Protein AF-A0A3S1D0L7-F1 (afdb_monomer_lite)

Foldseek 3Di:
DDDDDDDPDDPPPDPPPPVPPPPDDDPVVVVVVVCVVVVVVVVVVVVVVVVVVVLQVVQADDDDDDDDDDDDDPPPPPDPDDDDPVVVVVVVVVVVVVVQVVVLDLVVLLVVCVVVVLLPVCCNLPPDDGVVVVVVVVVVVVVVVVPDDDDDPDDDCPVPDDPVVSVVVSSVVSSVSSSVSVSVPDDDDDDDDPPD

Structure (mmCIF, N/CA/C/O backbone):
data_AF-A0A3S1D0L7-F1
#
_entry.id   AF-A0A3S1D0L7-F1
#
loop_
_atom_site.group_PDB
_atom_site.id
_atom_site.type_symbol
_atom_site.label_atom_id
_atom_site.label_alt_id
_atom_site.label_comp_id
_atom_site.label_asym_id
_atom_site.label_entity_id
_atom_site.label_seq_id
_atom_site.pdbx_PDB_ins_code
_atom_site.Cartn_x
_atom_site.Cartn_y
_atom_site.Cartn_z
_atom_site.occupancy
_atom_site.B_iso_or_equiv
_atom_site.auth_seq_id
_atom_site.auth_comp_id
_atom_site.auth_asym_id
_atom_site.auth_atom_id
_atom_site.pdbx_PDB_model_num
ATOM 1 N N . MET A 1 1 ? 80.380 34.468 -45.059 1.00 46.84 1 MET A N 1
ATOM 2 C CA . MET A 1 1 ? 79.811 35.584 -44.272 1.00 46.84 1 MET A CA 1
ATOM 3 C C . MET A 1 1 ? 78.315 35.370 -44.111 1.00 46.8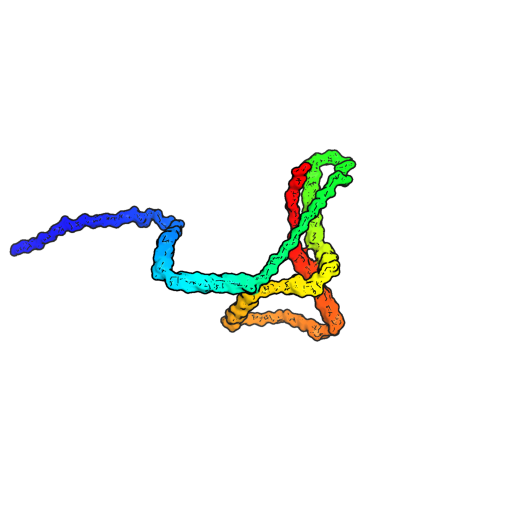4 1 MET A C 1
ATOM 5 O O . MET A 1 1 ? 77.713 34.775 -44.992 1.00 46.84 1 MET A O 1
ATOM 9 N N . ASN A 1 2 ? 77.778 35.925 -43.025 1.00 53.06 2 ASN A N 1
ATOM 10 C CA . ASN A 1 2 ? 76.370 36.131 -42.677 1.00 53.06 2 ASN A CA 1
ATOM 11 C C . ASN A 1 2 ? 75.583 34.976 -42.046 1.00 53.06 2 ASN A C 1
ATOM 13 O O . ASN A 1 2 ? 75.082 34.065 -42.694 1.00 53.06 2 ASN A O 1
ATOM 17 N N . TYR A 1 3 ? 75.456 35.123 -40.728 1.00 55.66 3 TYR A N 1
ATOM 18 C CA . TYR A 1 3 ? 74.493 34.486 -39.849 1.00 55.66 3 TYR A CA 1
ATOM 19 C C . TYR A 1 3 ? 73.054 34.871 -4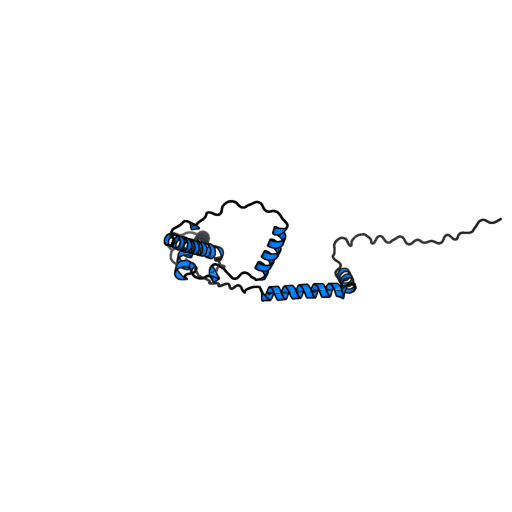0.229 1.00 55.66 3 TYR A C 1
ATOM 21 O O . TYR A 1 3 ? 72.797 35.963 -40.736 1.00 55.66 3 TYR A O 1
ATOM 29 N N . ALA A 1 4 ? 72.129 33.947 -39.978 1.00 61.12 4 ALA A N 1
ATOM 30 C CA . ALA A 1 4 ? 70.709 34.069 -40.277 1.00 61.12 4 ALA A CA 1
ATOM 31 C C . ALA A 1 4 ? 70.022 35.148 -39.418 1.00 61.12 4 ALA A C 1
ATOM 33 O O . ALA A 1 4 ? 70.113 35.125 -38.191 1.00 61.12 4 ALA A O 1
ATOM 34 N N . ASN A 1 5 ? 69.278 36.047 -40.066 1.00 61.66 5 ASN A N 1
ATOM 35 C CA . ASN A 1 5 ? 68.336 36.947 -39.403 1.00 61.66 5 ASN A CA 1
ATOM 36 C C . ASN A 1 5 ? 67.035 36.194 -39.101 1.00 61.66 5 ASN A C 1
ATOM 38 O O . ASN A 1 5 ? 66.309 35.821 -40.022 1.00 61.66 5 ASN A O 1
ATOM 42 N N . PHE A 1 6 ? 66.713 36.027 -37.820 1.00 65.50 6 PHE A N 1
ATOM 43 C CA . PHE A 1 6 ? 65.390 35.594 -37.378 1.00 65.50 6 PHE A CA 1
ATOM 44 C C . PHE A 1 6 ? 64.602 36.806 -36.862 1.00 65.50 6 PHE A C 1
ATOM 46 O O . PHE A 1 6 ? 65.041 37.437 -35.899 1.00 65.50 6 PHE A O 1
ATOM 53 N N . PRO A 1 7 ? 63.445 37.149 -37.453 1.00 63.81 7 PRO A N 1
ATOM 54 C CA . PRO A 1 7 ? 62.576 38.170 -36.890 1.00 63.81 7 PRO A CA 1
ATOM 55 C C . PRO A 1 7 ? 61.890 37.620 -35.631 1.00 63.81 7 PRO A C 1
ATOM 57 O O . PRO A 1 7 ? 61.123 36.657 -35.685 1.00 63.81 7 PRO A O 1
ATOM 60 N N . LEU A 1 8 ? 62.175 38.234 -34.482 1.00 62.41 8 LEU A N 1
ATOM 61 C CA . LEU A 1 8 ? 61.428 38.021 -33.246 1.00 62.41 8 LEU A CA 1
ATOM 62 C C . LEU A 1 8 ? 60.127 38.822 -33.311 1.00 62.41 8 LEU A C 1
ATOM 64 O O . LEU A 1 8 ? 60.049 39.926 -32.783 1.00 62.41 8 LEU A O 1
ATOM 68 N N . ASP A 1 9 ? 59.097 38.253 -33.932 1.00 64.12 9 ASP A N 1
ATOM 69 C CA . ASP A 1 9 ? 57.727 38.665 -33.639 1.00 64.12 9 ASP A CA 1
ATOM 70 C C . ASP A 1 9 ? 56.885 37.447 -33.268 1.00 64.12 9 ASP A C 1
ATOM 72 O O . ASP A 1 9 ? 56.432 36.670 -34.108 1.00 64.12 9 ASP A O 1
ATOM 76 N N . LYS A 1 10 ? 56.735 37.248 -31.958 1.00 56.06 10 LYS A N 1
ATOM 77 C CA . LYS A 1 10 ? 55.726 36.372 -31.367 1.00 56.06 10 LYS A CA 1
ATOM 78 C C . LYS A 1 10 ? 55.230 37.027 -30.088 1.00 56.06 10 LYS A C 1
ATOM 80 O O . LYS A 1 10 ? 55.613 36.639 -28.986 1.00 56.06 10 LYS A O 1
ATOM 85 N N . ARG A 1 11 ? 54.324 37.995 -30.228 1.00 60.88 11 ARG A N 1
ATOM 86 C CA . ARG A 1 11 ? 53.327 38.248 -29.183 1.00 60.88 11 ARG A CA 1
ATOM 87 C C . ARG A 1 11 ? 52.515 36.967 -29.025 1.00 60.88 11 ARG A C 1
ATOM 89 O O . ARG A 1 11 ? 51.595 36.701 -29.789 1.00 60.88 11 ARG A O 1
ATOM 96 N N . LYS A 1 12 ? 52.912 36.127 -28.077 1.00 63.16 12 LYS A N 1
ATOM 97 C CA . LYS A 1 12 ? 52.095 35.008 -27.626 1.00 63.16 12 LYS A CA 1
ATOM 98 C C . LYS A 1 12 ? 51.006 35.635 -26.748 1.00 63.16 12 LYS A C 1
ATOM 100 O O . LYS A 1 12 ? 51.368 36.184 -25.707 1.00 63.16 12 LYS A O 1
ATOM 105 N N . PRO A 1 13 ? 49.720 35.645 -27.144 1.00 60.28 13 PRO A N 1
ATOM 106 C CA . PRO A 1 13 ? 48.684 36.007 -26.194 1.00 60.28 13 PRO A CA 1
ATOM 107 C C . PRO A 1 13 ? 48.784 35.013 -25.035 1.00 60.28 13 PRO A C 1
ATOM 109 O O . PRO A 1 13 ? 48.864 33.798 -25.247 1.00 60.28 13 PRO A O 1
ATOM 112 N N . LEU A 1 14 ? 48.884 35.543 -23.818 1.00 61.84 14 LEU A N 1
ATOM 113 C CA . LEU A 1 14 ? 48.722 34.750 -22.608 1.00 61.84 14 LEU A CA 1
ATOM 114 C C . LEU A 1 14 ? 47.369 34.037 -22.737 1.00 61.84 14 LEU A C 1
ATOM 116 O O . LEU A 1 14 ? 46.402 34.701 -23.120 1.00 61.84 14 LEU A O 1
ATOM 120 N N . PRO A 1 15 ? 47.270 32.720 -22.480 1.00 61.25 15 PRO A N 1
ATOM 121 C CA . PRO A 1 15 ? 45.960 32.134 -22.261 1.00 61.25 15 PRO A CA 1
ATOM 122 C C . PRO A 1 15 ? 45.327 32.934 -21.124 1.00 61.25 15 PRO A C 1
ATOM 124 O O . PRO A 1 15 ? 45.893 33.005 -20.030 1.00 61.25 15 PRO A O 1
ATOM 127 N N . SER A 1 16 ? 44.225 33.621 -21.427 1.00 54.53 16 SER A N 1
ATOM 128 C CA . SER A 1 16 ? 43.428 34.295 -20.422 1.00 54.53 16 SER A CA 1
ATOM 129 C C . SER A 1 16 ? 43.094 33.269 -19.352 1.00 54.53 16 SER A C 1
ATOM 131 O O . SER A 1 16 ? 42.594 32.172 -19.615 1.00 54.53 16 SER A O 1
ATOM 133 N N . SER A 1 17 ? 43.459 33.622 -18.132 1.00 57.91 17 SER A N 1
ATOM 134 C CA . SER A 1 17 ? 42.996 33.005 -16.910 1.00 57.91 17 SER A CA 1
ATOM 135 C C . SER A 1 17 ? 41.498 33.283 -16.750 1.00 57.91 17 SER A C 1
ATOM 137 O O . SER A 1 17 ? 41.117 34.048 -15.879 1.00 57.91 17 SER A O 1
ATOM 139 N N . ASP A 1 18 ? 40.674 32.664 -17.596 1.00 52.25 18 ASP A N 1
ATOM 140 C CA . ASP A 1 18 ? 39.226 32.500 -17.390 1.00 52.25 18 ASP A CA 1
ATOM 141 C C . ASP A 1 18 ? 38.896 31.019 -17.126 1.00 52.25 18 ASP A C 1
ATOM 143 O O . ASP A 1 18 ? 37.779 30.550 -17.313 1.00 52.25 18 ASP A O 1
ATOM 147 N N . ALA A 1 19 ? 39.900 30.247 -16.703 1.00 54.59 19 ALA A N 1
ATOM 148 C CA . ALA A 1 19 ? 39.756 28.863 -16.261 1.00 54.59 19 ALA A CA 1
ATOM 149 C C . ALA A 1 19 ? 39.528 28.766 -14.741 1.00 54.59 19 ALA A C 1
ATOM 151 O O . ALA A 1 19 ? 39.933 27.786 -14.122 1.00 54.59 19 ALA A O 1
ATOM 152 N N . VAL A 1 20 ? 38.930 29.792 -14.131 1.00 57.91 20 VAL A N 1
ATOM 153 C CA . VAL A 1 20 ? 38.561 29.794 -12.712 1.00 57.91 20 VAL A CA 1
ATOM 154 C C . VAL A 1 20 ? 37.138 30.336 -12.604 1.00 57.91 20 VAL A C 1
ATOM 156 O O . VAL A 1 20 ? 36.859 31.430 -13.092 1.00 57.91 20 VAL A O 1
ATOM 159 N N . SER A 1 21 ? 36.266 29.547 -11.970 1.00 52.22 21 SER A N 1
ATOM 160 C CA . SER A 1 21 ? 34.876 29.866 -11.608 1.00 52.22 21 SER A CA 1
ATOM 161 C C . SER A 1 21 ? 33.784 29.644 -12.666 1.00 52.22 21 SER A C 1
ATOM 163 O O . SER A 1 21 ? 32.901 30.475 -12.854 1.00 52.22 21 SER A O 1
ATOM 165 N N . ALA A 1 22 ? 33.771 28.464 -13.286 1.00 54.53 22 ALA A N 1
ATOM 166 C CA . ALA A 1 22 ? 32.513 27.780 -13.636 1.00 54.53 22 ALA A CA 1
ATOM 167 C C . ALA A 1 22 ? 32.469 26.398 -12.961 1.00 54.53 22 ALA A C 1
ATOM 169 O O . ALA A 1 22 ? 31.994 25.404 -13.509 1.00 54.53 22 ALA A O 1
ATOM 170 N N . GLU A 1 23 ? 33.051 26.332 -11.766 1.00 55.94 23 GLU A N 1
ATOM 171 C CA . GLU A 1 23 ? 32.846 25.230 -10.846 1.00 55.94 23 GLU A CA 1
ATOM 172 C C . GLU A 1 23 ? 31.377 25.276 -10.394 1.00 55.94 23 GLU A C 1
ATOM 174 O O . GLU A 1 23 ? 30.922 26.236 -9.778 1.00 55.94 23 GLU A O 1
ATOM 179 N N . ASP A 1 24 ? 30.658 24.212 -10.751 1.00 62.47 24 ASP A N 1
ATOM 180 C CA . ASP A 1 24 ? 29.433 23.720 -10.110 1.00 62.47 24 ASP A CA 1
ATOM 181 C C . ASP A 1 24 ? 28.059 24.253 -10.553 1.00 62.47 24 ASP A C 1
ATOM 183 O O . ASP A 1 24 ? 27.067 24.068 -9.850 1.00 62.47 24 ASP A O 1
ATOM 187 N N . PHE A 1 25 ? 27.935 24.817 -11.760 1.00 64.44 25 PHE A N 1
ATOM 188 C CA . PHE A 1 25 ? 26.616 25.010 -12.379 1.00 64.44 25 PHE A CA 1
ATOM 189 C C . PHE A 1 25 ? 26.439 24.129 -13.618 1.00 64.44 25 PHE A C 1
ATOM 191 O O . PHE A 1 25 ? 27.273 24.084 -14.521 1.00 64.44 25 PHE A O 1
ATOM 198 N N . ILE A 1 26 ? 25.331 23.387 -13.648 1.00 74.25 26 ILE A N 1
ATOM 199 C CA . ILE A 1 26 ? 24.934 22.575 -14.799 1.00 74.25 26 ILE A CA 1
ATOM 200 C C . ILE A 1 26 ? 24.525 23.511 -15.945 1.00 74.25 26 ILE A C 1
ATOM 202 O O . ILE A 1 26 ? 23.444 24.098 -15.922 1.00 74.25 26 ILE A O 1
ATOM 206 N N . ASP A 1 27 ? 25.371 23.610 -16.974 1.00 85.44 27 ASP A N 1
ATOM 207 C CA . ASP A 1 27 ? 25.048 24.306 -18.225 1.00 85.44 27 ASP A CA 1
ATOM 208 C C . ASP A 1 27 ? 24.034 23.505 -19.052 1.00 85.44 27 ASP A C 1
ATOM 210 O O . ASP A 1 27 ? 24.376 22.599 -19.825 1.00 85.44 27 ASP A O 1
ATOM 214 N N . VAL A 1 28 ? 22.756 23.857 -18.912 1.00 87.50 28 VAL A N 1
ATOM 215 C CA . VAL A 1 28 ? 21.643 23.196 -19.611 1.00 87.50 28 VAL A CA 1
ATOM 216 C C . VAL A 1 28 ? 21.772 23.333 -21.135 1.00 87.50 28 VAL A C 1
ATOM 218 O O . VAL A 1 28 ? 21.509 22.375 -21.858 1.00 87.50 28 VAL A O 1
ATOM 221 N N . GLU A 1 29 ? 22.253 24.473 -21.643 1.00 84.56 29 GLU A N 1
ATOM 222 C CA . GLU A 1 29 ? 22.490 24.689 -23.082 1.00 84.56 29 GLU A CA 1
ATOM 223 C C . GLU A 1 29 ? 23.580 23.765 -23.640 1.00 84.56 29 GLU A C 1
ATOM 225 O O . GLU A 1 29 ? 23.464 23.210 -24.743 1.00 84.56 29 GLU A O 1
ATOM 230 N N . ARG A 1 30 ? 24.633 23.528 -22.852 1.00 82.81 30 ARG A N 1
ATOM 231 C CA . ARG A 1 30 ? 25.703 22.602 -23.221 1.00 82.81 30 ARG A CA 1
ATOM 232 C C . ARG A 1 30 ? 25.207 21.154 -23.227 1.00 82.81 30 ARG A C 1
ATOM 234 O O . ARG A 1 30 ? 25.538 20.405 -24.142 1.00 82.81 30 ARG A O 1
ATOM 241 N N . LEU A 1 31 ? 24.356 20.768 -22.278 1.00 84.31 31 LEU A N 1
ATOM 242 C CA . LEU A 1 31 ? 23.707 19.451 -22.283 1.00 84.31 31 LEU A CA 1
ATOM 243 C C . 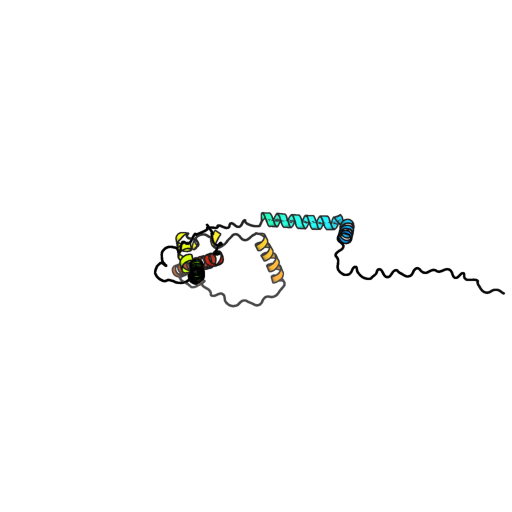LEU A 1 31 ? 22.735 19.281 -23.459 1.00 84.31 31 LEU A C 1
ATOM 245 O O . LEU A 1 31 ? 22.726 18.231 -24.106 1.00 84.31 31 LEU A O 1
ATOM 249 N N . LEU A 1 32 ? 21.949 20.310 -23.780 1.00 84.69 32 LEU A N 1
ATOM 250 C CA . LEU A 1 32 ? 20.970 20.260 -24.866 1.00 84.69 32 LEU A CA 1
ATOM 251 C C . LEU A 1 32 ? 21.649 20.172 -26.239 1.00 84.69 32 LEU A C 1
ATOM 253 O O . LEU A 1 32 ? 21.213 19.406 -27.097 1.00 84.69 32 LEU A O 1
ATOM 257 N N . SER A 1 33 ? 22.756 20.893 -26.440 1.00 85.12 33 SER A N 1
ATOM 258 C CA . SER A 1 33 ? 23.553 20.806 -27.672 1.00 85.12 33 SER A CA 1
ATOM 259 C C . SER A 1 33 ? 24.221 19.435 -27.844 1.00 85.12 33 SER A C 1
ATOM 261 O O . SER A 1 33 ? 24.243 18.891 -28.954 1.00 85.12 33 SER A O 1
ATOM 263 N N . MET A 1 34 ? 24.686 18.813 -26.753 1.00 84.62 34 MET A N 1
ATOM 264 C CA . MET A 1 34 ? 25.154 17.421 -26.766 1.00 84.62 34 MET A CA 1
ATOM 265 C C . MET A 1 34 ? 24.024 16.440 -27.115 1.00 84.62 34 MET A C 1
ATOM 267 O O . MET A 1 34 ? 24.217 15.560 -27.957 1.00 84.62 34 MET A O 1
ATOM 271 N N . ALA A 1 35 ? 22.833 16.619 -26.534 1.00 84.25 35 ALA A N 1
ATOM 272 C CA . ALA A 1 35 ? 21.658 15.797 -26.821 1.00 84.25 35 ALA A CA 1
ATOM 273 C C . ALA A 1 35 ? 21.190 15.937 -28.281 1.00 84.25 35 ALA A C 1
ATOM 275 O O . ALA A 1 35 ? 20.908 14.933 -28.935 1.00 84.25 35 ALA A O 1
ATOM 276 N N . ALA A 1 36 ? 21.179 17.155 -28.832 1.00 85.44 36 ALA A N 1
ATOM 277 C CA . ALA A 1 36 ? 20.810 17.426 -30.222 1.00 85.44 36 ALA A CA 1
ATOM 278 C C . ALA A 1 36 ? 21.738 16.716 -31.222 1.00 85.44 36 ALA A C 1
ATOM 280 O O . ALA A 1 36 ? 21.283 16.189 -32.240 1.00 85.44 36 ALA A O 1
ATOM 281 N N . ARG A 1 37 ? 23.035 16.610 -30.907 1.00 87.56 37 ARG A N 1
ATOM 282 C CA . ARG A 1 37 ? 24.005 15.879 -31.736 1.00 87.56 37 ARG A CA 1
ATOM 283 C C . ARG A 1 37 ? 23.724 14.374 -31.795 1.00 87.56 37 ARG A C 1
ATOM 285 O O . ARG A 1 37 ? 24.084 13.720 -32.771 1.00 87.56 37 ARG A O 1
ATOM 292 N N . GLN A 1 38 ? 23.059 13.829 -30.779 1.00 88.88 38 GLN A N 1
ATOM 293 C CA . GLN A 1 38 ? 22.635 12.431 -30.701 1.00 88.88 38 GLN A CA 1
ATOM 294 C C . GLN A 1 38 ? 21.106 12.289 -30.664 1.00 88.88 38 GLN A C 1
ATOM 296 O O . GLN A 1 38 ? 20.584 11.342 -30.073 1.00 88.88 38 GLN A O 1
ATOM 301 N N . ALA A 1 39 ? 20.380 13.185 -31.346 1.00 88.06 39 ALA A N 1
ATOM 302 C CA . ALA A 1 39 ? 18.918 13.247 -31.295 1.00 88.06 39 ALA A CA 1
ATOM 303 C C . ALA A 1 39 ? 18.230 11.902 -31.586 1.00 88.06 39 ALA A C 1
ATOM 305 O O . ALA A 1 39 ? 17.216 11.592 -30.974 1.00 88.06 39 ALA A O 1
ATOM 306 N N . LYS A 1 40 ? 18.800 11.059 -32.461 1.00 91.31 40 LYS A N 1
ATOM 307 C CA . LYS A 1 40 ? 18.274 9.709 -32.735 1.00 91.31 40 LYS A CA 1
ATOM 308 C C . LYS A 1 40 ? 18.326 8.792 -31.509 1.00 91.31 40 LYS A C 1
ATOM 310 O O . LYS A 1 40 ? 17.350 8.109 -31.226 1.00 91.31 40 LYS A O 1
ATOM 315 N N . VAL A 1 41 ? 19.445 8.779 -30.783 1.00 92.50 41 VAL A N 1
ATOM 316 C CA . VAL A 1 41 ? 19.615 7.949 -29.577 1.00 92.50 41 VAL A CA 1
ATOM 317 C C . VAL A 1 41 ? 18.695 8.454 -28.469 1.00 92.50 41 VAL A C 1
ATOM 319 O O . VAL A 1 41 ? 17.982 7.665 -27.856 1.00 92.50 41 VAL A O 1
ATOM 322 N N . VAL A 1 42 ? 18.646 9.775 -28.273 1.00 91.56 42 VAL A N 1
ATOM 323 C CA . VAL A 1 42 ? 17.750 10.414 -27.299 1.00 91.56 42 VAL A CA 1
ATOM 324 C C . VAL A 1 42 ? 16.286 10.109 -27.624 1.00 91.56 42 VAL A C 1
ATOM 326 O O . VAL A 1 42 ? 15.538 9.735 -26.728 1.00 91.56 42 VAL A O 1
ATOM 329 N N . ALA A 1 43 ? 15.886 10.185 -28.896 1.00 93.00 43 ALA A N 1
ATOM 330 C CA . ALA A 1 43 ? 14.528 9.867 -29.330 1.00 93.00 43 ALA A CA 1
ATOM 331 C C . ALA A 1 43 ? 14.164 8.394 -29.094 1.00 93.00 43 ALA A C 1
ATOM 333 O O . ALA A 1 43 ? 13.067 8.113 -28.619 1.00 93.00 43 ALA A O 1
ATOM 334 N N . VAL A 1 44 ? 15.076 7.454 -29.369 1.00 95.56 44 VAL A N 1
ATOM 335 C CA . VAL A 1 44 ? 14.855 6.026 -29.082 1.00 95.56 44 VAL A CA 1
ATOM 336 C C . VAL A 1 44 ? 14.700 5.792 -27.579 1.00 95.56 44 VAL A C 1
ATOM 338 O O . VAL A 1 44 ? 13.746 5.142 -27.160 1.00 95.56 44 VAL A O 1
ATOM 341 N N . CYS A 1 45 ? 15.581 6.362 -26.755 1.00 94.25 45 CYS A N 1
ATOM 342 C CA . CYS A 1 45 ? 15.466 6.264 -25.299 1.00 94.25 45 CYS A CA 1
ATOM 343 C C . CYS A 1 45 ? 14.162 6.886 -24.781 1.00 94.25 45 CYS A C 1
ATOM 345 O O . CYS A 1 45 ? 13.494 6.286 -23.941 1.00 94.25 45 CYS A O 1
ATOM 347 N N . ALA A 1 46 ? 13.765 8.048 -25.306 1.00 94.62 46 ALA A N 1
ATOM 348 C CA . ALA A 1 46 ? 12.505 8.696 -24.957 1.00 94.62 46 ALA A CA 1
ATOM 349 C C . ALA A 1 46 ? 11.296 7.833 -25.349 1.00 94.62 46 ALA A C 1
ATOM 351 O O . ALA A 1 46 ? 10.378 7.675 -24.549 1.00 94.62 46 ALA A O 1
ATOM 352 N N . ALA A 1 47 ? 11.314 7.216 -26.534 1.00 95.81 47 ALA A N 1
ATOM 353 C CA . ALA A 1 47 ? 10.261 6.308 -26.982 1.00 95.81 47 ALA A CA 1
ATOM 354 C C . ALA A 1 47 ? 10.156 5.063 -26.088 1.00 95.81 47 ALA A C 1
ATOM 356 O O . ALA A 1 47 ? 9.053 4.674 -25.715 1.00 95.81 47 ALA A O 1
ATOM 357 N N . ILE A 1 48 ? 11.288 4.472 -25.690 1.00 95.06 48 ILE A N 1
ATOM 358 C CA . ILE A 1 48 ? 11.315 3.343 -24.748 1.00 95.06 48 ILE A CA 1
ATOM 359 C C . ILE A 1 48 ? 10.769 3.771 -23.382 1.00 95.06 48 ILE A C 1
ATOM 361 O O . ILE A 1 48 ? 9.929 3.075 -22.817 1.00 95.06 48 ILE A O 1
ATOM 365 N N . GLY A 1 49 ? 11.204 4.920 -22.857 1.00 94.25 49 GLY A N 1
ATOM 366 C CA . GLY A 1 49 ? 10.721 5.451 -21.581 1.00 94.25 49 GLY A CA 1
ATOM 367 C C . GLY A 1 49 ? 9.216 5.716 -21.593 1.00 94.25 49 GLY A C 1
ATOM 368 O O . GLY A 1 49 ? 8.510 5.307 -20.673 1.00 94.25 49 GLY A O 1
ATOM 369 N N . LEU A 1 50 ? 8.707 6.321 -22.669 1.00 95.69 50 LEU A N 1
ATOM 370 C CA . LEU A 1 50 ? 7.277 6.549 -22.866 1.00 95.69 50 LEU A CA 1
ATOM 371 C C . LEU A 1 50 ? 6.512 5.229 -22.963 1.00 95.69 50 LEU A C 1
ATOM 373 O O . LEU A 1 50 ? 5.489 5.069 -22.303 1.00 95.69 50 LEU A O 1
ATOM 377 N N . PHE A 1 51 ? 7.016 4.267 -23.736 1.00 93.56 51 PHE A N 1
ATOM 378 C CA . PHE A 1 51 ? 6.409 2.945 -23.861 1.00 93.56 51 PHE A CA 1
ATOM 379 C C . PHE A 1 51 ? 6.311 2.235 -22.504 1.00 93.56 51 PHE A C 1
ATOM 381 O O . PHE A 1 51 ? 5.242 1.746 -22.139 1.00 93.56 51 PHE A O 1
ATOM 388 N N . LEU A 1 52 ? 7.394 2.236 -21.721 1.00 89.81 52 LEU A N 1
ATOM 389 C CA . LEU A 1 52 ? 7.406 1.675 -20.370 1.00 89.81 52 LEU A CA 1
ATOM 390 C C . LEU A 1 52 ? 6.454 2.423 -19.429 1.00 89.81 52 LEU A C 1
ATOM 392 O O . LEU A 1 52 ? 5.764 1.782 -18.641 1.00 89.81 52 LEU A O 1
ATOM 396 N N . GLY A 1 53 ? 6.372 3.752 -19.530 1.00 88.31 53 GLY A N 1
ATOM 397 C CA . GLY A 1 53 ? 5.435 4.564 -18.752 1.00 88.31 53 GLY A CA 1
ATOM 398 C C . GLY A 1 53 ? 3.971 4.240 -19.061 1.00 88.31 53 GLY A C 1
ATOM 399 O O . GLY A 1 53 ? 3.174 4.046 -18.145 1.00 88.31 53 GLY A O 1
ATOM 400 N N . VAL A 1 54 ? 3.617 4.098 -20.341 1.00 89.56 54 VAL A N 1
ATOM 401 C CA . VAL A 1 54 ? 2.266 3.691 -20.769 1.00 89.56 54 VAL A CA 1
ATOM 402 C C . VAL A 1 54 ? 1.947 2.274 -20.297 1.00 89.56 54 VAL A C 1
ATOM 404 O O . VAL A 1 54 ? 0.859 2.023 -19.778 1.00 89.56 54 VAL A O 1
ATOM 407 N N . LEU A 1 55 ? 2.897 1.345 -20.434 1.00 85.94 55 LEU A N 1
ATOM 408 C CA . LEU A 1 55 ? 2.739 -0.027 -19.957 1.00 85.94 55 LEU A CA 1
ATOM 409 C C . LEU A 1 55 ? 2.546 -0.075 -18.433 1.00 85.94 55 LEU A C 1
ATOM 411 O O . LEU A 1 55 ? 1.705 -0.822 -17.934 1.00 85.94 55 LEU A O 1
ATOM 415 N N . TYR A 1 56 ? 3.282 0.747 -17.687 1.00 84.56 56 TYR A N 1
ATOM 416 C CA . TYR A 1 56 ? 3.112 0.893 -16.244 1.00 84.56 56 TYR A CA 1
ATOM 417 C C . TYR A 1 56 ? 1.710 1.405 -15.894 1.00 84.56 56 TYR A C 1
ATOM 419 O O . TYR A 1 56 ? 1.042 0.821 -15.041 1.00 84.56 56 TYR A O 1
ATOM 427 N N . LEU A 1 57 ? 1.228 2.442 -16.583 1.00 85.69 57 LEU A N 1
ATOM 428 C CA . LEU A 1 57 ? -0.078 3.038 -16.301 1.00 85.69 57 LEU A CA 1
ATOM 429 C C . LEU A 1 57 ? -1.238 2.078 -16.606 1.00 85.69 57 LEU A C 1
ATOM 431 O O . LEU A 1 57 ? -2.190 2.015 -15.838 1.00 85.69 57 LEU A O 1
ATOM 435 N N . GLN A 1 58 ? -1.133 1.273 -17.669 1.00 83.62 58 GLN A N 1
ATOM 436 C CA . GLN A 1 58 ? -2.139 0.251 -17.988 1.00 83.62 58 GLN A CA 1
ATOM 437 C C . GLN A 1 58 ? -2.130 -0.948 -17.029 1.00 83.62 58 GLN A C 1
ATOM 439 O O . GLN A 1 58 ? -3.147 -1.616 -16.870 1.00 83.62 58 GLN A O 1
ATOM 444 N N . THR A 1 59 ? -0.991 -1.255 -16.407 1.00 79.50 59 THR A N 1
ATOM 445 C CA . THR A 1 59 ? -0.850 -2.431 -15.529 1.00 79.50 59 THR A CA 1
ATOM 446 C C . THR A 1 59 ? -1.011 -2.119 -14.042 1.00 79.50 59 THR A C 1
ATOM 448 O O . THR A 1 59 ? -1.054 -3.051 -13.231 1.00 79.50 59 THR A O 1
ATOM 451 N N . THR A 1 60 ? -1.080 -0.837 -13.674 1.00 81.88 60 THR A N 1
ATOM 452 C CA . THR A 1 60 ? -1.225 -0.385 -12.287 1.00 81.88 60 THR A CA 1
ATOM 453 C C . THR A 1 60 ? -2.706 -0.331 -11.902 1.00 81.88 60 THR A C 1
ATOM 455 O O . THR A 1 60 ? -3.463 0.414 -12.522 1.00 81.88 60 THR A O 1
ATOM 458 N N . PRO A 1 61 ? -3.148 -1.106 -10.896 1.00 80.56 61 PRO A N 1
ATOM 459 C CA . PRO A 1 61 ? -4.529 -1.076 -10.440 1.00 80.56 61 PRO A CA 1
ATOM 460 C C . PRO A 1 61 ? -4.821 0.236 -9.690 1.00 80.56 61 PRO A C 1
ATOM 462 O O . PRO A 1 61 ? -3.947 0.727 -8.970 1.00 80.56 61 PRO A O 1
ATOM 465 N N . PRO A 1 62 ? -6.032 0.807 -9.832 1.00 78.31 62 PRO A N 1
ATOM 466 C CA . PRO A 1 62 ? -6.419 2.016 -9.113 1.00 78.31 62 PRO A CA 1
ATOM 467 C C . PRO A 1 62 ? -6.570 1.735 -7.613 1.00 78.31 62 PRO A C 1
ATOM 469 O O . PRO A 1 62 ? -7.125 0.708 -7.219 1.00 78.31 62 PRO A O 1
ATOM 472 N N . THR A 1 63 ? -6.110 2.668 -6.779 1.00 82.19 63 THR A N 1
ATOM 473 C CA . THR A 1 63 ? -6.329 2.652 -5.329 1.00 82.19 63 THR A CA 1
ATOM 474 C C . THR A 1 63 ? -7.431 3.641 -4.958 1.00 82.19 63 THR A C 1
ATOM 476 O O . THR A 1 63 ? -7.517 4.736 -5.514 1.00 82.19 63 THR A O 1
ATOM 479 N N . TYR A 1 64 ? -8.291 3.250 -4.018 1.00 82.94 64 TYR A N 1
ATOM 480 C CA . TYR A 1 64 ? -9.398 4.075 -3.535 1.00 82.94 64 TYR A CA 1
ATOM 481 C C . TYR A 1 64 ? -9.221 4.333 -2.041 1.00 82.94 64 TYR A C 1
ATOM 483 O O . TYR A 1 64 ? -8.866 3.423 -1.296 1.00 82.94 64 TYR A O 1
ATOM 491 N N . MET A 1 65 ? -9.485 5.565 -1.607 1.00 86.25 65 MET A N 1
ATOM 492 C CA . MET A 1 65 ? -9.422 5.974 -0.204 1.00 86.25 65 MET A CA 1
ATOM 493 C C . MET A 1 65 ? -10.762 6.590 0.199 1.00 86.25 65 MET A C 1
ATOM 495 O O . MET A 1 65 ? -11.281 7.459 -0.501 1.00 86.25 65 MET A O 1
ATOM 499 N N . ALA A 1 66 ? -11.318 6.140 1.323 1.00 88.94 66 ALA A N 1
ATOM 500 C CA . ALA A 1 66 ? -12.518 6.715 1.920 1.00 88.94 66 ALA A CA 1
ATOM 501 C C . ALA A 1 66 ? -12.136 7.586 3.124 1.00 88.94 66 ALA A C 1
ATOM 503 O O . ALA A 1 66 ? -11.235 7.239 3.884 1.00 88.94 66 ALA A O 1
ATOM 504 N N . THR A 1 67 ? -12.824 8.712 3.312 1.00 89.25 67 THR A N 1
ATOM 505 C CA . THR A 1 67 ? -12.559 9.639 4.421 1.00 89.25 67 THR A CA 1
ATOM 506 C C . THR A 1 67 ? -13.865 10.047 5.090 1.00 89.25 67 THR A C 1
ATOM 508 O O . THR A 1 67 ? -14.820 10.429 4.416 1.00 89.25 67 THR A O 1
ATOM 511 N N . SER A 1 68 ? -13.891 10.015 6.422 1.00 88.62 68 SER A N 1
ATOM 512 C CA . SER A 1 68 ? -15.006 10.483 7.251 1.00 88.62 68 SER A CA 1
ATOM 513 C C . SER A 1 68 ? -14.507 11.451 8.321 1.00 88.62 68 SER A C 1
ATOM 515 O O . SER A 1 68 ? -13.419 11.260 8.857 1.00 88.62 68 SER A O 1
ATOM 517 N N . ARG A 1 69 ? -15.305 12.471 8.659 1.00 87.12 69 ARG A N 1
ATOM 518 C CA . ARG A 1 69 ? -15.011 13.415 9.749 1.00 87.12 69 ARG A CA 1
ATOM 519 C C . ARG A 1 69 ? -16.035 13.234 10.861 1.00 87.12 69 ARG A C 1
ATOM 521 O O . ARG A 1 69 ? -17.231 13.216 10.582 1.00 87.12 69 ARG A O 1
ATOM 528 N N . VAL A 1 70 ? -15.559 13.116 12.096 1.00 83.19 70 VAL A N 1
ATOM 529 C CA . VAL A 1 70 ? -16.393 12.996 13.297 1.00 83.19 70 VAL A CA 1
ATOM 530 C C . VAL A 1 70 ? -16.140 14.219 14.167 1.00 83.19 70 VAL A C 1
ATOM 532 O O . VAL A 1 70 ? -14.987 14.558 14.430 1.00 83.19 70 VAL A O 1
ATOM 535 N N . LEU A 1 71 ? -17.212 14.895 14.577 1.00 83.19 71 LEU A N 1
ATOM 536 C CA . LEU A 1 71 ? -17.146 15.997 15.530 1.00 83.19 71 LEU A CA 1
ATOM 537 C C . LEU A 1 71 ? -17.314 15.436 16.945 1.00 83.19 71 LEU A C 1
ATOM 539 O O . LEU A 1 71 ? -18.257 14.688 17.197 1.00 83.19 71 LEU A O 1
ATOM 543 N N . ILE A 1 72 ? -16.404 15.803 17.844 1.00 75.06 72 ILE A N 1
ATOM 544 C CA . ILE A 1 72 ? -16.455 15.440 19.261 1.00 75.06 72 ILE A CA 1
ATOM 545 C C . ILE A 1 72 ? -16.885 16.692 20.025 1.00 75.06 72 ILE A C 1
ATOM 547 O O . ILE A 1 72 ? -16.186 17.703 19.983 1.00 75.06 72 ILE A O 1
ATOM 551 N N . ASP A 1 73 ? -18.043 16.627 20.679 1.00 71.50 73 ASP A N 1
ATOM 552 C CA . ASP A 1 73 ? -18.530 17.681 21.568 1.00 71.50 73 ASP A CA 1
ATOM 553 C C . ASP A 1 73 ? -18.211 17.306 23.021 1.00 71.50 73 ASP A C 1
ATOM 555 O O . ASP A 1 73 ? -18.581 16.231 23.497 1.00 71.50 73 ASP A O 1
ATOM 559 N N . GLU A 1 74 ? -17.490 18.182 23.716 1.00 62.31 74 GLU A N 1
ATOM 560 C CA . GLU A 1 74 ? -17.035 17.975 25.095 1.00 62.31 74 GLU A CA 1
ATOM 561 C C . GLU A 1 74 ? -17.798 18.850 26.107 1.00 62.31 74 GLU A C 1
ATOM 563 O O . GLU A 1 74 ? -17.537 18.790 27.311 1.00 62.31 74 GLU A O 1
ATOM 568 N N . GLY A 1 75 ? -18.758 19.658 25.640 1.00 55.72 75 GLY A N 1
ATOM 569 C CA . GLY A 1 75 ? -19.351 20.773 26.381 1.00 55.72 75 GLY A CA 1
ATOM 570 C C . GLY A 1 75 ? -20.289 20.437 27.546 1.00 55.72 75 GLY A C 1
ATOM 571 O O . GLY A 1 75 ? -20.837 21.360 28.141 1.00 55.72 75 GLY A O 1
ATOM 572 N N . LEU A 1 76 ? -20.505 19.167 27.905 1.00 51.59 76 LEU A N 1
ATOM 573 C CA . LEU A 1 76 ? -21.598 18.797 28.823 1.00 51.59 76 LEU A CA 1
ATOM 574 C C . LEU A 1 76 ? -21.178 18.179 30.166 1.00 51.59 76 LEU A C 1
ATOM 576 O O . LEU A 1 76 ? -22.032 18.049 31.038 1.00 51.59 76 LEU A O 1
ATOM 580 N N . ASN A 1 77 ? -19.896 17.850 30.391 1.00 50.25 77 ASN A N 1
ATOM 581 C CA . ASN A 1 77 ? -19.491 17.081 31.586 1.00 50.25 77 ASN A CA 1
ATOM 582 C C . ASN A 1 77 ? -18.474 17.754 32.534 1.00 50.25 77 ASN A C 1
ATOM 584 O O . ASN A 1 77 ? -18.004 17.109 33.470 1.00 50.25 77 ASN A O 1
ATOM 588 N N . LYS A 1 78 ? -18.141 19.038 32.342 1.00 52.22 78 LYS A N 1
ATOM 589 C CA . LYS A 1 78 ? -17.257 19.809 33.244 1.00 52.22 78 LYS A CA 1
ATOM 590 C C . LYS A 1 78 ? -17.902 21.133 33.672 1.00 52.22 78 LYS A C 1
ATOM 592 O O . LYS A 1 78 ? -17.425 22.206 33.330 1.00 52.22 78 LYS A O 1
ATOM 597 N N . VAL A 1 79 ? -18.983 21.059 34.443 1.00 51.56 79 VAL A N 1
ATOM 598 C CA . VAL A 1 79 ? -19.507 22.206 35.208 1.00 51.56 79 VAL A CA 1
ATOM 599 C C . VAL A 1 79 ? -19.590 21.805 36.677 1.00 51.56 79 VAL A C 1
ATOM 601 O O . VAL A 1 79 ? -20.684 21.695 37.207 1.00 51.56 79 VAL A O 1
ATOM 604 N N . VAL A 1 80 ? -18.456 21.508 37.327 1.00 53.78 80 VAL A N 1
ATOM 605 C CA . VAL A 1 80 ? -18.401 21.460 38.810 1.00 53.78 80 VAL A CA 1
ATOM 606 C C . VAL A 1 80 ? -17.050 21.895 39.401 1.00 53.78 80 VAL A C 1
ATOM 608 O O . VAL A 1 80 ? -16.992 22.078 40.607 1.00 53.78 80 VAL A O 1
ATOM 611 N N . ASP A 1 81 ? -15.980 22.134 38.633 1.00 52.72 81 ASP A N 1
ATOM 612 C CA . ASP A 1 81 ? -14.730 22.587 39.261 1.00 52.72 81 ASP A CA 1
ATOM 613 C C . ASP A 1 81 ? -14.048 23.704 38.473 1.00 52.72 81 ASP A C 1
ATOM 615 O O . ASP A 1 81 ? -13.898 23.642 37.251 1.00 52.72 81 ASP A O 1
ATOM 619 N N . GLU A 1 82 ? -13.695 24.754 39.204 1.00 53.41 82 GLU A N 1
ATOM 620 C CA . GLU A 1 82 ? -13.253 26.076 38.764 1.00 53.41 82 GLU A CA 1
ATOM 621 C C . GLU A 1 82 ? -11.806 26.025 38.234 1.00 53.41 82 GLU A C 1
ATOM 623 O O . GLU A 1 82 ? -10.893 26.662 38.755 1.00 53.41 82 GLU A O 1
ATOM 628 N N . VAL A 1 83 ? -11.559 25.204 37.209 1.00 54.41 83 VAL A N 1
ATOM 629 C CA . VAL A 1 83 ? -10.216 24.989 36.657 1.00 54.41 83 VAL A CA 1
ATOM 630 C C . VAL A 1 83 ? -10.044 25.773 35.354 1.00 54.41 83 VAL A C 1
ATOM 632 O O . VAL A 1 83 ? -10.796 25.616 34.396 1.00 54.41 83 VAL A O 1
ATOM 635 N N . SER A 1 84 ? -9.025 26.639 35.335 1.00 53.72 84 SER A N 1
ATOM 636 C CA . SER A 1 84 ? -8.619 27.521 34.229 1.00 53.72 84 SER A CA 1
ATOM 637 C C . SER A 1 84 ? -8.789 26.914 32.827 1.00 53.72 84 SER A C 1
ATOM 639 O O . SER A 1 84 ? -8.389 25.774 32.591 1.00 53.72 84 SER A O 1
ATOM 641 N N . ALA A 1 85 ? -9.250 27.711 31.856 1.00 54.97 85 ALA A N 1
ATOM 642 C CA . ALA A 1 85 ? -9.468 27.308 30.457 1.00 54.97 85 ALA A CA 1
ATOM 643 C C . ALA A 1 85 ? -8.255 26.620 29.782 1.00 54.97 85 ALA A C 1
ATOM 645 O O . ALA A 1 85 ? -8.424 25.782 28.896 1.00 54.97 85 ALA A O 1
ATOM 646 N N . ALA A 1 86 ? -7.027 26.920 30.225 1.00 55.81 86 ALA A N 1
ATOM 647 C CA . ALA A 1 86 ? -5.806 26.253 29.761 1.00 55.81 86 ALA A CA 1
ATOM 648 C C . ALA A 1 86 ? -5.671 24.791 30.244 1.00 55.81 86 ALA A C 1
ATOM 650 O O . ALA A 1 86 ? -5.133 23.951 29.534 1.00 55.81 86 ALA A O 1
ATOM 651 N N . SER A 1 87 ? -6.181 24.460 31.432 1.00 56.72 87 SER A N 1
ATOM 652 C CA . SER A 1 87 ? -6.169 23.087 31.964 1.00 56.72 87 SER A CA 1
ATOM 653 C C . SER A 1 87 ? -7.237 22.203 31.312 1.00 56.72 87 SER A C 1
ATOM 655 O O . SER A 1 87 ? -7.004 21.021 31.056 1.00 56.72 87 SER A O 1
ATOM 657 N N . VAL A 1 88 ? -8.392 22.794 30.981 1.00 60.69 88 VAL A N 1
ATOM 658 C CA . VAL A 1 88 ? -9.467 22.121 30.248 1.00 60.69 88 VAL A CA 1
ATOM 659 C C . VAL A 1 88 ? -8.964 21.734 28.859 1.00 60.69 88 VAL A C 1
ATOM 661 O O . VAL A 1 88 ? -9.088 20.573 28.488 1.00 60.69 88 VAL A O 1
ATOM 664 N N . SER A 1 89 ? -8.287 22.649 28.154 1.00 60.25 89 SER A N 1
ATOM 665 C CA . SER A 1 89 ? -7.775 22.394 26.803 1.00 60.25 89 SER A CA 1
ATOM 666 C C . SER A 1 89 ? -6.678 21.322 26.737 1.00 60.25 89 SER A C 1
ATOM 668 O O . SER A 1 89 ? -6.688 20.513 25.812 1.00 60.25 89 SER A O 1
ATOM 670 N N . MET A 1 90 ? -5.775 21.246 27.722 1.00 60.88 90 MET A N 1
ATOM 671 C CA . MET A 1 90 ? -4.760 20.181 27.781 1.00 60.88 90 MET A CA 1
ATOM 672 C C . MET A 1 90 ? -5.363 18.801 28.082 1.00 60.88 90 MET A C 1
ATOM 674 O O . MET A 1 90 ? -4.892 17.780 27.570 1.00 60.88 90 MET A O 1
ATOM 678 N N . GLN A 1 91 ? -6.412 18.749 28.908 1.00 63.31 91 GLN A N 1
ATOM 679 C CA . GLN A 1 91 ? -7.071 17.486 29.234 1.00 63.31 91 GLN A CA 1
ATOM 680 C C . GLN A 1 91 ? -7.958 16.979 28.089 1.00 63.31 91 GLN A C 1
ATOM 682 O O . GLN A 1 91 ? -8.005 15.772 27.855 1.00 63.31 91 GLN A O 1
ATOM 687 N N . THR A 1 92 ? -8.576 17.893 27.339 1.00 69.25 92 THR A N 1
ATOM 688 C CA . THR A 1 92 ? -9.245 17.636 26.056 1.00 69.25 92 THR A CA 1
ATOM 689 C C . THR A 1 92 ? -8.298 16.991 25.047 1.00 69.25 92 THR A C 1
ATOM 691 O O . THR A 1 92 ? -8.602 15.935 24.501 1.00 69.25 92 THR A O 1
ATOM 694 N N . ASP A 1 93 ? -7.104 17.555 24.839 1.00 69.69 93 ASP A N 1
ATOM 695 C CA . ASP A 1 93 ? -6.162 17.010 23.853 1.00 69.69 93 ASP A CA 1
ATOM 696 C C . ASP A 1 93 ? -5.712 15.583 24.223 1.00 69.69 93 ASP A C 1
ATOM 698 O O . ASP A 1 93 ? -5.627 14.708 23.361 1.00 69.69 93 ASP A O 1
ATOM 702 N N . SER A 1 94 ? -5.521 15.313 25.518 1.00 74.19 94 SER A N 1
ATOM 703 C CA . SER A 1 94 ? -5.205 13.968 26.017 1.00 74.19 94 SER A CA 1
ATOM 704 C C . SER A 1 94 ? -6.375 12.985 25.840 1.00 74.19 94 SER A C 1
ATOM 706 O O . SER A 1 94 ? -6.160 11.821 25.497 1.00 74.19 94 SER A O 1
ATOM 708 N N . ALA A 1 95 ? -7.619 13.443 26.024 1.00 74.25 95 ALA A N 1
ATOM 709 C CA . ALA A 1 95 ? -8.819 12.643 25.780 1.00 74.25 95 ALA A CA 1
ATOM 710 C C . ALA A 1 95 ? -9.010 12.331 24.285 1.00 74.25 95 ALA A C 1
ATOM 712 O O . ALA A 1 95 ? -9.329 11.195 23.938 1.00 74.25 95 ALA A O 1
ATOM 713 N N . ILE A 1 96 ? -8.755 13.297 23.397 1.00 76.50 96 ILE A N 1
ATOM 714 C CA . ILE A 1 96 ? -8.811 13.105 21.940 1.00 76.50 96 ILE A CA 1
ATOM 715 C C . ILE A 1 96 ? -7.761 12.086 21.486 1.00 76.50 96 ILE A C 1
ATOM 717 O O . ILE A 1 96 ? -8.084 11.187 20.714 1.00 76.50 96 ILE A O 1
ATOM 721 N N . LEU A 1 97 ? -6.523 12.172 21.985 1.00 80.31 97 LEU A N 1
ATOM 722 C CA . LEU A 1 97 ? -5.481 11.189 21.664 1.00 80.31 97 LEU A CA 1
ATOM 723 C C . LEU A 1 97 ? -5.873 9.775 22.117 1.00 80.31 97 LEU A C 1
ATOM 725 O O . LEU A 1 97 ? -5.679 8.817 21.373 1.00 80.31 97 LEU A O 1
ATOM 729 N N . SER A 1 98 ? -6.500 9.639 23.290 1.00 83.19 98 SER A N 1
ATOM 730 C CA . SER A 1 98 ? -7.027 8.348 23.747 1.00 83.19 98 SER A CA 1
ATOM 731 C C . SER A 1 98 ? -8.154 7.824 22.849 1.00 83.19 98 SER A C 1
ATOM 733 O O . SER A 1 98 ? -8.206 6.627 22.574 1.00 83.19 98 SER A O 1
ATOM 735 N N . GLN A 1 99 ? -9.034 8.697 22.353 1.00 78.88 99 GLN A N 1
ATOM 736 C CA . GLN A 1 99 ? -10.091 8.311 21.413 1.00 78.88 99 GLN A CA 1
ATOM 737 C C . GLN A 1 99 ? -9.527 7.878 20.054 1.00 78.88 99 GLN A C 1
ATOM 739 O O . GLN A 1 99 ? -10.014 6.905 19.483 1.00 78.88 99 GLN A O 1
ATOM 744 N N . ILE A 1 100 ? -8.478 8.540 19.560 1.00 82.56 100 ILE A N 1
ATOM 745 C CA . ILE A 1 100 ? -7.763 8.131 18.342 1.00 82.56 100 ILE A CA 1
ATOM 746 C C . ILE A 1 100 ? -7.145 6.738 18.524 1.00 82.56 100 ILE A C 1
ATOM 748 O O . ILE A 1 100 ? -7.301 5.882 17.656 1.00 82.56 100 ILE A O 1
ATOM 752 N N . GLU A 1 101 ? -6.533 6.468 19.677 1.00 82.62 101 GLU A N 1
ATOM 753 C CA . GLU A 1 101 ? -5.983 5.142 19.983 1.00 82.62 101 GLU A CA 1
ATOM 754 C C . GLU A 1 101 ? -7.080 4.063 20.026 1.00 82.62 101 GLU A C 1
ATOM 756 O O . GLU A 1 101 ? -6.903 2.952 19.527 1.00 82.62 101 GLU A O 1
ATOM 761 N N . ILE A 1 102 ? -8.265 4.391 20.555 1.00 85.31 102 ILE A N 1
ATOM 762 C CA . ILE A 1 102 ? -9.424 3.486 20.521 1.00 85.31 102 ILE A CA 1
ATOM 763 C C . ILE A 1 102 ? -9.854 3.197 19.076 1.00 85.31 102 ILE A C 1
ATOM 765 O O . ILE A 1 102 ? -10.186 2.045 18.772 1.00 85.31 102 ILE A O 1
ATOM 769 N N . LEU A 1 103 ? -9.818 4.192 18.180 1.00 82.25 103 LEU A N 1
ATOM 770 C CA . LEU A 1 103 ? -10.118 3.994 16.756 1.00 82.25 103 LEU A CA 1
ATOM 771 C C . LEU A 1 103 ? -9.122 3.042 16.080 1.00 82.25 103 LEU A C 1
ATOM 773 O O . LEU A 1 103 ? -9.522 2.268 15.212 1.00 82.25 103 LEU A O 1
ATOM 777 N N . HIS A 1 104 ? -7.862 3.048 16.514 1.00 84.56 104 HIS A N 1
ATOM 778 C CA . HIS A 1 104 ? -6.824 2.136 16.030 1.00 84.56 104 HIS A CA 1
ATOM 779 C C . HIS A 1 104 ? -6.811 0.778 16.768 1.00 84.56 104 HIS A C 1
ATOM 781 O O . HIS A 1 104 ? -6.044 -0.123 16.435 1.00 84.56 104 HIS A O 1
ATOM 787 N N . SER A 1 105 ? -7.664 0.583 17.778 1.00 90.38 105 SER A N 1
ATOM 788 C CA . SER A 1 105 ? -7.614 -0.619 18.612 1.00 90.38 105 SER A CA 1
ATOM 789 C C . SER A 1 105 ? -8.020 -1.898 17.866 1.00 90.38 105 SER A C 1
ATOM 791 O O . SER A 1 105 ? -9.009 -1.950 17.128 1.00 90.38 105 SER A O 1
ATOM 793 N N . ALA A 1 106 ? -7.324 -2.998 18.171 1.00 87.44 106 ALA A N 1
ATOM 794 C CA . ALA A 1 106 ? -7.631 -4.321 17.625 1.00 87.44 106 ALA A CA 1
ATOM 795 C C . ALA A 1 106 ? -9.068 -4.786 17.918 1.00 87.44 106 ALA A C 1
ATOM 797 O O . ALA A 1 106 ? -9.675 -5.487 17.110 1.00 87.44 106 ALA A O 1
ATOM 798 N N . ARG A 1 107 ? -9.642 -4.378 19.061 1.00 90.31 107 ARG A N 1
ATOM 799 C CA . ARG A 1 107 ? -11.022 -4.725 19.427 1.00 90.31 107 ARG A CA 1
ATOM 800 C C . ARG A 1 107 ? -12.028 -4.084 18.475 1.00 90.31 107 ARG A C 1
ATOM 802 O O . ARG A 1 107 ? -12.952 -4.767 18.042 1.00 90.31 107 ARG A O 1
ATOM 809 N N . LEU A 1 108 ? -11.864 -2.799 18.160 1.00 90.19 108 LEU A N 1
ATOM 810 C CA . LEU A 1 108 ? -12.758 -2.124 17.224 1.00 90.19 108 LEU A CA 1
ATOM 811 C C . LEU A 1 108 ? -12.592 -2.695 15.811 1.00 90.19 108 LEU A C 1
ATOM 813 O O . LEU A 1 108 ? -13.589 -3.010 15.163 1.00 90.19 108 LEU A O 1
ATOM 817 N N . ALA A 1 109 ? -11.347 -2.917 15.378 1.00 90.81 109 ALA A N 1
ATOM 818 C CA . ALA A 1 109 ? -11.051 -3.539 14.091 1.00 90.81 109 ALA A CA 1
ATOM 819 C C . ALA A 1 109 ? -11.699 -4.929 13.949 1.00 90.81 109 ALA A C 1
ATOM 821 O O . ALA A 1 109 ? -12.303 -5.208 12.918 1.00 90.81 109 ALA A O 1
ATOM 822 N N . ALA A 1 110 ? -11.663 -5.768 14.992 1.00 91.94 110 ALA A N 1
ATOM 823 C CA . ALA A 1 110 ? -12.331 -7.073 15.001 1.00 91.94 110 ALA A CA 1
ATOM 824 C C . ALA A 1 110 ? -13.844 -6.968 14.776 1.00 91.94 110 ALA A C 1
ATOM 826 O O . ALA A 1 110 ? -14.393 -7.674 13.934 1.00 91.94 110 ALA A O 1
ATOM 827 N N . VAL A 1 111 ? -14.512 -6.038 15.467 1.00 94.06 111 VAL A N 1
ATOM 828 C CA . VAL A 1 111 ? -15.955 -5.814 15.290 1.00 94.06 111 VAL A CA 1
ATOM 829 C C . VAL A 1 111 ? -16.273 -5.371 13.861 1.00 94.06 111 VAL A C 1
ATOM 831 O O . VAL A 1 111 ? -17.254 -5.833 13.282 1.00 94.06 111 VAL A O 1
ATOM 834 N N . VAL A 1 112 ? -15.452 -4.497 13.272 1.00 92.75 112 VAL A N 1
ATOM 835 C CA . VAL A 1 112 ? -15.642 -4.025 11.892 1.00 92.75 112 VAL A CA 1
ATOM 836 C C . VAL A 1 112 ? -15.400 -5.145 10.879 1.00 92.75 112 VAL A C 1
ATOM 838 O O . VAL A 1 112 ? -16.218 -5.314 9.975 1.00 92.75 112 VAL A O 1
ATOM 841 N N . VAL A 1 113 ? -14.332 -5.932 11.048 1.00 93.94 113 VAL A N 1
ATOM 842 C CA . VAL A 1 113 ? -14.028 -7.103 10.208 1.00 93.94 113 VAL A CA 1
ATOM 843 C C . VAL A 1 113 ? -15.198 -8.080 10.214 1.00 93.94 113 VAL A C 1
ATOM 845 O O . VAL A 1 113 ? -15.640 -8.480 9.141 1.00 93.94 113 VAL A O 1
ATOM 848 N N . ASP A 1 114 ? -15.754 -8.386 11.388 1.00 93.69 114 ASP A N 1
ATOM 849 C CA . ASP A 1 114 ? -16.889 -9.303 11.523 1.00 93.69 114 ASP A CA 1
ATOM 850 C C . ASP A 1 114 ? -18.174 -8.722 10.902 1.00 93.69 114 ASP A C 1
ATOM 852 O O . ASP A 1 114 ? -18.923 -9.421 10.218 1.00 93.69 114 ASP A O 1
ATOM 856 N N . LYS A 1 115 ? -18.444 -7.424 11.112 1.00 94.00 115 LYS A N 1
ATOM 857 C CA . LYS A 1 115 ? -19.644 -6.746 10.589 1.00 94.00 115 LYS A CA 1
ATOM 858 C C . LYS A 1 115 ? -19.630 -6.606 9.069 1.00 94.00 115 LYS A C 1
ATOM 860 O O . LYS A 1 115 ? -20.682 -6.753 8.452 1.00 94.00 115 LYS A O 1
ATOM 865 N N . GLN A 1 116 ? -18.468 -6.323 8.487 1.00 93.06 116 GLN A N 1
ATOM 866 C CA . GLN A 1 116 ? -18.290 -6.134 7.044 1.00 93.06 116 GLN A CA 1
ATOM 867 C C . GLN A 1 116 ? -17.795 -7.396 6.326 1.00 93.06 116 GLN A C 1
ATOM 869 O O . GLN A 1 116 ? -17.610 -7.365 5.110 1.00 93.06 116 GLN A O 1
ATOM 874 N N . LYS A 1 117 ? -17.598 -8.500 7.061 1.00 92.25 117 LYS A N 1
ATOM 875 C CA . LYS A 1 117 ? -17.098 -9.786 6.552 1.00 92.25 117 LYS A CA 1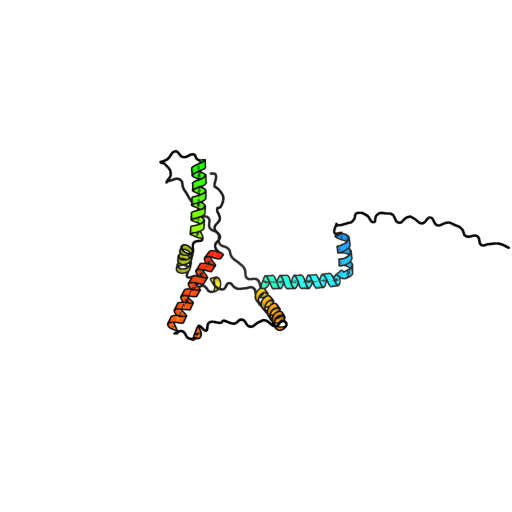
ATOM 876 C C . LYS A 1 117 ? -15.815 -9.632 5.731 1.00 92.25 117 LYS A C 1
ATOM 878 O O . LYS A 1 117 ? -15.686 -10.162 4.626 1.00 92.25 117 LYS A O 1
ATOM 883 N N . LEU A 1 118 ? -14.871 -8.847 6.251 1.00 90.62 118 LEU A N 1
ATOM 884 C CA . LEU A 1 118 ? -13.622 -8.532 5.546 1.00 90.62 118 LEU A CA 1
ATOM 885 C C . LEU A 1 118 ? -12.700 -9.752 5.406 1.00 90.62 118 LEU A C 1
ATOM 887 O O . LEU A 1 118 ? -11.887 -9.807 4.490 1.00 90.62 118 LEU A O 1
ATOM 891 N N . ASP A 1 119 ? -12.869 -10.749 6.270 1.00 89.19 119 ASP A N 1
ATOM 892 C CA . ASP A 1 119 ? -12.234 -12.068 6.214 1.00 89.19 119 ASP A CA 1
ATOM 893 C C . ASP A 1 119 ? -12.678 -12.916 5.004 1.00 89.19 119 ASP A C 1
ATOM 895 O O . ASP A 1 119 ? -11.979 -13.848 4.606 1.00 89.19 119 ASP A O 1
ATOM 899 N N . GLN A 1 120 ? -13.823 -12.587 4.400 1.00 89.81 120 GLN A N 1
ATOM 900 C CA . GLN A 1 120 ? -14.374 -13.250 3.210 1.00 89.81 120 GLN A CA 1
ATOM 901 C C . GLN A 1 120 ? -14.185 -12.419 1.936 1.00 89.81 120 GLN A C 1
ATOM 903 O O . GLN A 1 120 ? -14.533 -12.863 0.842 1.00 89.81 120 GLN A O 1
ATOM 908 N N . ASN A 1 121 ? -13.642 -11.208 2.059 1.00 88.50 121 ASN A N 1
ATOM 909 C CA . ASN A 1 121 ? -13.407 -10.322 0.934 1.00 88.50 121 ASN A CA 1
ATOM 910 C C . ASN A 1 121 ? -11.973 -10.495 0.419 1.00 88.50 121 ASN A C 1
ATOM 912 O O . ASN A 1 121 ? -11.037 -9.862 0.908 1.00 88.50 121 ASN A O 1
ATOM 916 N N . ASP A 1 122 ? -11.802 -11.321 -0.614 1.00 86.25 122 ASP A N 1
ATOM 917 C CA . ASP A 1 122 ? -10.486 -11.573 -1.209 1.00 86.25 122 ASP A CA 1
ATOM 918 C C . ASP A 1 122 ? -9.838 -10.308 -1.793 1.00 86.25 122 ASP A C 1
ATOM 920 O O . ASP A 1 122 ? -8.616 -10.198 -1.765 1.00 86.25 122 ASP A O 1
ATOM 924 N N . ALA A 1 123 ? -10.619 -9.324 -2.258 1.00 84.38 123 ALA A N 1
ATOM 925 C CA . ALA A 1 123 ? -10.073 -8.052 -2.735 1.00 84.38 123 ALA A CA 1
ATOM 926 C C . ALA A 1 123 ? -9.503 -7.206 -1.584 1.00 84.38 123 ALA A C 1
ATOM 928 O O . ALA A 1 123 ? -8.521 -6.488 -1.778 1.00 84.38 123 ALA A O 1
ATOM 929 N N . PHE A 1 124 ? -10.087 -7.316 -0.386 1.00 86.38 124 PHE A N 1
ATOM 930 C CA . PHE A 1 124 ? -9.543 -6.703 0.822 1.00 86.38 124 PHE A CA 1
ATOM 931 C C . PHE A 1 124 ? -8.317 -7.462 1.325 1.00 86.38 124 PHE A C 1
ATOM 933 O O . PHE A 1 124 ? -7.308 -6.834 1.610 1.00 86.38 124 PHE A O 1
ATOM 940 N N . LEU A 1 125 ? -8.340 -8.796 1.404 1.00 86.75 125 LEU A N 1
ATOM 941 C CA . LEU A 1 125 ? -7.201 -9.572 1.916 1.00 86.75 125 LEU A CA 1
ATOM 942 C C . LEU A 1 125 ? -6.004 -9.546 0.957 1.00 86.75 125 LEU A C 1
ATOM 944 O O . LEU A 1 125 ? -4.872 -9.296 1.376 1.00 86.75 125 LEU A O 1
ATOM 948 N N . TYR A 1 126 ? -6.264 -9.731 -0.334 1.00 83.94 126 TYR A N 1
ATOM 949 C CA . TYR A 1 126 ? -5.270 -9.879 -1.392 1.00 83.94 126 TYR A CA 1
ATOM 950 C C . TYR A 1 126 ? -5.505 -8.827 -2.483 1.00 83.94 126 TYR A C 1
ATOM 952 O O . TYR A 1 126 ? -5.998 -9.145 -3.569 1.00 83.94 126 TYR A O 1
ATOM 960 N N . PRO A 1 127 ? -5.159 -7.556 -2.215 1.00 78.56 127 PRO A N 1
ATOM 961 C CA . PRO A 1 127 ? -5.395 -6.479 -3.151 1.00 78.56 127 PRO A CA 1
ATOM 962 C C . PRO A 1 127 ? -4.624 -6.780 -4.437 1.00 78.56 127 PRO A C 1
ATOM 964 O O . PRO A 1 127 ? -3.492 -7.282 -4.377 1.00 78.56 127 PRO A O 1
ATOM 967 N N . PRO A 1 128 ? -5.224 -6.513 -5.608 1.00 69.44 128 PRO A N 1
ATOM 968 C CA . PRO A 1 128 ? -4.586 -6.795 -6.878 1.00 69.44 128 PRO A CA 1
ATOM 969 C C . PRO A 1 128 ? -3.247 -6.061 -6.933 1.00 69.44 128 PRO A C 1
ATOM 971 O O . PRO A 1 128 ? -3.175 -4.841 -6.823 1.00 69.44 128 PRO A O 1
ATOM 974 N N . THR A 1 129 ? -2.166 -6.818 -7.079 1.00 69.25 129 THR A N 1
ATOM 975 C CA . THR A 1 129 ? -0.830 -6.266 -7.284 1.00 69.25 129 THR A CA 1
ATOM 976 C C . THR A 1 129 ? -0.615 -6.024 -8.774 1.00 69.25 129 THR A C 1
ATOM 978 O O . THR A 1 129 ? -1.036 -6.827 -9.614 1.00 69.25 129 THR A O 1
ATOM 981 N N . SER A 1 130 ? 0.019 -4.901 -9.125 1.00 65.44 130 SER A N 1
ATOM 982 C CA . SER A 1 130 ? 0.249 -4.528 -10.527 1.00 65.44 130 SER A CA 1
ATOM 983 C C . SER A 1 130 ? 1.014 -5.620 -11.275 1.00 65.44 130 SER A C 1
ATOM 985 O O . SER A 1 130 ? 1.908 -6.261 -10.715 1.00 65.44 130 SER A O 1
ATOM 987 N N . ALA A 1 131 ? 0.720 -5.831 -12.562 1.00 62.62 131 ALA A N 1
ATOM 988 C CA . ALA A 1 131 ? 1.475 -6.804 -13.362 1.00 62.62 131 ALA A CA 1
ATOM 989 C C . ALA A 1 131 ? 2.973 -6.438 -13.437 1.00 62.62 131 ALA A C 1
ATOM 991 O O . ALA A 1 131 ? 3.822 -7.324 -13.506 1.00 62.62 131 ALA A O 1
ATOM 992 N N . ALA A 1 132 ? 3.305 -5.148 -13.304 1.00 62.06 132 ALA A N 1
ATOM 993 C CA . ALA A 1 132 ? 4.672 -4.659 -13.149 1.00 62.06 132 ALA A CA 1
ATOM 994 C C . ALA A 1 132 ? 5.375 -5.224 -11.898 1.00 62.06 132 ALA A C 1
ATOM 996 O O . ALA A 1 132 ? 6.539 -5.611 -11.978 1.00 62.06 132 ALA A O 1
ATOM 997 N N . SER A 1 133 ? 4.678 -5.355 -10.762 1.00 60.47 133 SER A N 1
ATOM 998 C CA . SER A 1 133 ? 5.238 -5.986 -9.555 1.00 60.47 133 SER A CA 1
ATOM 999 C C . SER A 1 133 ? 5.499 -7.489 -9.746 1.00 60.47 133 SER A C 1
ATOM 1001 O O . SER A 1 133 ? 6.525 -8.005 -9.297 1.00 60.47 133 SER A O 1
ATOM 1003 N N . LYS A 1 134 ? 4.640 -8.182 -10.509 1.00 64.19 134 LYS A N 1
ATOM 1004 C CA . LYS A 1 134 ? 4.857 -9.584 -10.910 1.00 64.19 134 LYS A CA 1
ATOM 1005 C C . LYS A 1 134 ? 6.048 -9.716 -11.868 1.00 64.19 134 LYS A C 1
ATOM 1007 O O . LYS A 1 134 ? 6.870 -10.614 -11.700 1.00 64.19 134 LYS A O 1
ATOM 1012 N N . ALA A 1 135 ? 6.197 -8.789 -12.817 1.00 63.84 135 ALA A N 1
ATOM 1013 C CA . ALA A 1 135 ? 7.328 -8.744 -13.745 1.00 63.84 135 ALA A CA 1
ATOM 1014 C C . ALA A 1 135 ? 8.658 -8.428 -13.034 1.00 63.84 135 ALA A C 1
ATOM 1016 O O . ALA A 1 135 ? 9.673 -9.069 -13.302 1.00 63.84 135 ALA A O 1
ATOM 1017 N N . ALA A 1 136 ? 8.655 -7.510 -12.064 1.00 66.38 136 ALA A N 1
ATOM 1018 C CA . ALA A 1 136 ? 9.809 -7.254 -11.204 1.00 66.38 136 ALA A CA 1
ATOM 1019 C C . ALA A 1 136 ? 10.198 -8.504 -10.390 1.00 66.38 136 ALA A C 1
ATOM 1021 O O . ALA A 1 136 ? 11.385 -8.809 -10.246 1.00 66.38 136 ALA A O 1
ATOM 1022 N N . GLY A 1 137 ? 9.207 -9.272 -9.921 1.00 61.53 137 GLY A N 1
ATOM 1023 C CA . GLY A 1 137 ? 9.409 -10.583 -9.303 1.00 61.53 137 GLY A CA 1
ATOM 1024 C C . GLY A 1 137 ? 10.075 -11.595 -10.241 1.00 61.53 137 GLY A C 1
ATOM 1025 O O . GLY A 1 137 ? 11.009 -12.279 -9.827 1.00 61.53 137 GLY A O 1
ATOM 1026 N N . PHE A 1 138 ? 9.670 -11.637 -11.515 1.00 66.94 138 PHE A N 1
ATOM 1027 C CA . PHE A 1 138 ? 10.295 -12.481 -12.539 1.00 66.94 138 PHE A CA 1
ATOM 1028 C C . PHE A 1 138 ? 11.764 -12.103 -12.778 1.00 66.94 138 PHE A C 1
ATOM 1030 O O . PHE A 1 138 ? 12.638 -12.965 -12.700 1.00 66.94 138 PHE A O 1
ATOM 1037 N N . VAL A 1 139 ? 12.069 -10.814 -12.963 1.00 72.56 139 VAL A N 1
ATOM 1038 C CA . VAL A 1 139 ? 13.454 -10.332 -13.133 1.00 72.56 139 VAL A CA 1
ATOM 1039 C C . VAL A 1 139 ? 14.313 -10.684 -11.913 1.00 72.56 139 VAL A C 1
ATOM 1041 O O . VAL A 1 139 ? 15.430 -11.185 -12.052 1.00 72.56 139 VAL A O 1
ATOM 1044 N N . ARG A 1 140 ? 13.783 -10.496 -10.699 1.00 71.06 140 ARG A N 1
ATOM 1045 C CA . ARG A 1 140 ? 14.481 -10.843 -9.451 1.00 71.06 140 ARG A CA 1
ATOM 1046 C C . ARG A 1 140 ? 14.664 -12.358 -9.284 1.00 71.06 140 ARG A C 1
ATOM 1048 O O . ARG A 1 140 ? 15.681 -12.781 -8.738 1.00 71.06 140 ARG A O 1
ATOM 1055 N N . GLY A 1 141 ? 13.726 -13.164 -9.782 1.00 64.94 141 GLY A N 1
ATOM 1056 C CA . GLY A 1 141 ? 13.817 -14.625 -9.846 1.00 64.94 141 GLY A CA 1
ATOM 1057 C C . GLY A 1 141 ? 14.919 -15.107 -10.790 1.00 64.94 141 GLY A C 1
ATOM 1058 O O . GLY A 1 141 ? 15.716 -15.959 -10.406 1.00 64.94 141 GLY A O 1
ATOM 1059 N N . VAL A 1 142 ? 15.042 -14.492 -11.969 1.00 74.75 142 VAL A N 1
ATOM 1060 C CA . VAL A 1 142 ? 16.140 -14.761 -12.913 1.00 74.75 142 VAL A CA 1
ATOM 1061 C C . VAL A 1 142 ? 17.488 -14.382 -12.293 1.00 74.75 142 VAL A C 1
ATOM 1063 O O . VAL A 1 142 ? 18.422 -15.174 -12.325 1.00 74.75 142 VAL A O 1
ATOM 1066 N N . ILE A 1 143 ? 17.590 -13.229 -11.624 1.00 77.00 143 ILE A N 1
ATOM 1067 C CA . ILE A 1 143 ? 18.816 -12.819 -10.913 1.00 77.00 143 ILE A CA 1
ATOM 1068 C C . ILE A 1 143 ? 19.165 -13.786 -9.765 1.00 77.00 143 ILE A C 1
ATOM 1070 O O . ILE A 1 143 ? 20.342 -14.040 -9.507 1.00 77.00 143 ILE A O 1
ATOM 1074 N N . ARG A 1 144 ? 18.161 -14.342 -9.074 1.00 67.56 144 ARG A N 1
ATOM 1075 C CA . ARG A 1 144 ? 18.354 -15.348 -8.018 1.00 67.56 144 ARG A CA 1
ATOM 1076 C C . ARG A 1 144 ? 18.769 -16.709 -8.581 1.00 67.56 144 ARG A C 1
ATOM 1078 O O . ARG A 1 144 ? 19.548 -17.385 -7.930 1.00 67.56 144 ARG A O 1
ATOM 1085 N N . TYR A 1 145 ? 18.341 -17.093 -9.782 1.00 70.25 145 TYR A N 1
ATOM 1086 C CA . TYR A 1 145 ? 18.839 -18.307 -10.444 1.00 70.25 145 TYR A CA 1
ATOM 1087 C C . TYR A 1 145 ? 20.360 -18.257 -10.678 1.00 70.25 145 TYR A C 1
ATOM 1089 O O . TYR A 1 145 ? 21.043 -19.270 -10.573 1.00 70.25 145 TYR A O 1
ATOM 1097 N N . PHE A 1 146 ? 20.910 -17.059 -10.894 1.00 77.62 146 PHE A N 1
ATOM 1098 C CA . PHE A 1 146 ? 22.351 -16.838 -11.047 1.00 77.62 146 PHE A CA 1
ATOM 1099 C C . PHE A 1 146 ? 23.102 -16.572 -9.726 1.00 77.62 146 PHE A C 1
ATOM 1101 O O . PHE A 1 146 ? 24.306 -16.321 -9.750 1.00 77.62 146 PHE A O 1
ATOM 1108 N N . ARG A 1 147 ? 22.434 -16.631 -8.563 1.00 73.75 147 ARG A N 1
ATOM 1109 C CA . ARG A 1 147 ? 23.062 -16.494 -7.236 1.00 73.75 147 ARG A CA 1
ATOM 1110 C C . ARG A 1 147 ? 22.664 -17.667 -6.333 1.00 73.75 147 ARG A C 1
ATOM 1112 O O . ARG A 1 147 ? 21.494 -17.750 -5.966 1.00 73.75 147 ARG A O 1
ATOM 1119 N N . PRO A 1 148 ? 23.594 -18.536 -5.896 1.00 62.09 148 PRO A N 1
ATOM 1120 C CA . PRO A 1 148 ? 23.246 -19.624 -4.986 1.00 62.09 148 PRO A CA 1
ATOM 1121 C C . PRO A 1 148 ? 22.692 -19.037 -3.678 1.00 62.09 148 PRO A C 1
ATOM 1123 O O . PRO A 1 148 ? 23.345 -18.221 -3.029 1.00 62.09 148 PRO A O 1
ATOM 1126 N N . SER A 1 149 ? 21.457 -19.398 -3.319 1.00 62.72 149 SER A N 1
ATOM 1127 C CA . SER A 1 149 ? 20.841 -19.033 -2.036 1.00 62.72 149 SER A CA 1
ATOM 1128 C C . SER A 1 149 ? 20.952 -20.190 -1.040 1.00 62.72 149 SER A C 1
ATOM 1130 O O . SER A 1 149 ? 20.808 -21.343 -1.449 1.00 62.72 149 SER A O 1
ATOM 1132 N N . PRO A 1 150 ? 21.174 -19.902 0.256 1.00 57.66 150 PRO A N 1
ATOM 1133 C CA . PRO A 1 150 ? 21.151 -20.909 1.307 1.00 57.66 150 PRO A CA 1
ATOM 1134 C C . PRO A 1 150 ? 19.730 -21.455 1.496 1.00 57.66 150 PRO A C 1
ATOM 1136 O O . PRO A 1 150 ? 18.742 -20.731 1.345 1.00 57.66 150 PRO A O 1
ATOM 1139 N N . ALA A 1 151 ? 19.640 -22.745 1.814 1.00 52.62 151 ALA A N 1
ATOM 1140 C CA . ALA A 1 151 ? 18.386 -23.438 2.068 1.00 52.62 151 ALA A CA 1
ATOM 1141 C C . ALA A 1 151 ? 17.668 -22.829 3.284 1.00 52.62 151 ALA A C 1
ATOM 1143 O O . ALA A 1 151 ? 18.214 -22.786 4.386 1.00 52.62 151 ALA A O 1
ATOM 1144 N N . VAL A 1 152 ? 16.433 -22.372 3.080 1.00 52.66 152 VAL A N 1
ATOM 1145 C CA . VAL A 1 152 ? 15.527 -21.992 4.167 1.00 52.66 152 VAL A CA 1
ATOM 1146 C C . VAL A 1 152 ? 14.939 -23.282 4.734 1.00 52.66 152 VAL A C 1
ATOM 1148 O O . VAL A 1 152 ? 14.104 -23.928 4.106 1.00 52.66 152 VAL A O 1
ATOM 1151 N N . VAL A 1 153 ? 15.435 -23.675 5.905 1.00 47.38 153 VAL A N 1
ATOM 1152 C CA . VAL A 1 153 ? 14.916 -24.781 6.716 1.00 47.38 153 VAL A CA 1
ATOM 1153 C C . VAL A 1 153 ? 13.741 -24.265 7.541 1.00 47.38 153 VAL A C 1
ATOM 1155 O O . VAL A 1 153 ? 13.870 -23.250 8.221 1.00 47.38 153 VAL A O 1
ATOM 1158 N N . GLY A 1 154 ? 12.620 -24.985 7.508 1.00 57.47 154 GLY A N 1
ATOM 1159 C CA . GLY A 1 154 ? 11.496 -24.766 8.421 1.00 57.47 154 GLY A CA 1
ATOM 1160 C C . GLY A 1 154 ? 10.198 -24.385 7.721 1.00 57.47 154 GLY A C 1
ATOM 1161 O O . GLY A 1 154 ? 9.697 -23.281 7.899 1.00 57.47 154 GLY A O 1
ATOM 1162 N N . THR A 1 155 ? 9.627 -25.309 6.949 1.00 58.78 155 THR A N 1
ATOM 1163 C CA . THR A 1 155 ? 8.184 -25.297 6.689 1.00 58.78 155 THR A CA 1
ATOM 1164 C C . THR A 1 155 ? 7.557 -26.301 7.647 1.00 58.78 155 THR A C 1
ATOM 1166 O O . THR A 1 155 ? 7.822 -27.497 7.589 1.00 58.78 155 THR A O 1
ATOM 1169 N N . THR A 1 156 ? 6.807 -25.797 8.621 1.00 61.31 156 THR A N 1
ATOM 1170 C CA . THR A 1 156 ? 5.965 -26.615 9.489 1.00 61.31 156 THR A CA 1
ATOM 1171 C C . THR A 1 156 ? 4.858 -27.227 8.636 1.00 61.31 156 THR A C 1
ATOM 1173 O O . THR A 1 156 ? 4.032 -26.520 8.059 1.00 61.31 156 THR A O 1
ATOM 1176 N N . ASP A 1 157 ? 4.878 -28.551 8.515 1.00 56.50 157 ASP A N 1
ATOM 1177 C CA . ASP A 1 157 ? 3.990 -29.312 7.640 1.00 56.50 157 ASP A CA 1
ATOM 1178 C C . ASP A 1 157 ? 2.584 -29.412 8.271 1.00 56.50 157 ASP A C 1
ATOM 1180 O O . ASP A 1 157 ? 2.250 -30.338 9.008 1.00 56.50 157 ASP A O 1
ATOM 1184 N N . VAL A 1 158 ? 1.743 -28.405 8.019 1.00 59.38 158 VAL A N 1
ATOM 1185 C CA . VAL A 1 158 ? 0.336 -28.317 8.481 1.00 59.38 158 VAL A CA 1
ATOM 1186 C C . VAL A 1 158 ? -0.599 -29.345 7.815 1.00 59.38 158 VAL A C 1
ATOM 1188 O O . VAL A 1 158 ? -1.802 -29.395 8.083 1.00 59.38 158 VAL A O 1
ATOM 1191 N N . THR A 1 159 ? -0.051 -30.184 6.938 1.00 62.56 159 THR A N 1
ATOM 1192 C CA . THR A 1 159 ? -0.740 -31.214 6.152 1.00 62.56 159 THR A CA 1
ATOM 1193 C C . THR A 1 159 ? -1.176 -32.433 6.971 1.00 62.56 159 THR A C 1
ATOM 1195 O O . THR A 1 159 ? -2.020 -33.191 6.493 1.00 62.56 159 THR A O 1
ATOM 1198 N N . GLN A 1 160 ? -0.680 -32.602 8.203 1.00 61.97 160 GLN A N 1
ATOM 1199 C CA . GLN A 1 160 ? -1.038 -33.730 9.081 1.00 61.97 160 GLN A CA 1
ATOM 1200 C C . GLN A 1 160 ? -2.238 -33.476 10.016 1.00 61.97 160 GLN A C 1
ATOM 1202 O O . GLN A 1 160 ? -2.640 -34.382 10.741 1.00 61.97 160 GLN A O 1
ATOM 1207 N N . LEU A 1 161 ? -2.838 -32.278 10.017 1.00 65.00 161 LEU A N 1
ATOM 1208 C CA . LEU A 1 161 ? -4.031 -32.000 10.831 1.00 65.00 161 LEU A CA 1
ATOM 1209 C C . LEU A 1 161 ? -5.313 -32.527 10.170 1.00 65.00 161 LEU A C 1
ATOM 1211 O O . LEU A 1 161 ? -5.435 -32.482 8.944 1.00 65.00 161 LEU A O 1
ATOM 1215 N N . ASP A 1 162 ? -6.279 -32.941 10.995 1.00 77.31 162 ASP A N 1
ATOM 1216 C CA . ASP A 1 162 ? -7.653 -33.258 10.586 1.00 77.31 162 ASP A CA 1
ATOM 1217 C C . ASP A 1 162 ? -8.291 -32.107 9.780 1.00 77.31 162 ASP A C 1
ATOM 1219 O O . ASP A 1 162 ? -8.029 -30.927 10.045 1.00 77.31 162 ASP A O 1
ATOM 1223 N N . ALA A 1 163 ? -9.122 -32.443 8.787 1.00 77.50 163 ALA A N 1
ATOM 1224 C CA . ALA A 1 163 ? -9.656 -31.490 7.811 1.00 77.50 163 ALA A CA 1
ATOM 1225 C C . ALA A 1 163 ? -10.464 -30.367 8.482 1.00 77.50 163 ALA A C 1
ATOM 1227 O O . ALA A 1 163 ? -10.242 -29.193 8.189 1.00 77.50 163 ALA A O 1
ATOM 1228 N N . ALA A 1 164 ? -11.308 -30.708 9.461 1.00 79.56 164 ALA A N 1
ATOM 1229 C CA . ALA A 1 164 ? -12.111 -29.734 10.200 1.00 79.56 164 ALA A CA 1
ATOM 1230 C C . ALA A 1 164 ? -11.245 -28.781 11.045 1.00 79.56 164 ALA A C 1
ATOM 1232 O O . ALA A 1 164 ? -11.487 -27.574 11.092 1.00 79.56 164 ALA A O 1
ATOM 1233 N N . THR A 1 165 ? -10.190 -29.303 11.679 1.00 80.69 165 THR A N 1
ATOM 1234 C CA . THR A 1 165 ? -9.262 -28.489 12.484 1.00 80.69 165 THR A CA 1
ATOM 1235 C C . THR A 1 165 ? -8.448 -27.542 11.603 1.00 80.69 165 THR A C 1
ATOM 1237 O O . THR A 1 165 ? -8.213 -26.388 11.964 1.00 80.69 165 THR A O 1
ATOM 1240 N N . ARG A 1 166 ? -8.044 -28.008 10.416 1.00 78.31 166 ARG A N 1
ATOM 1241 C CA . ARG A 1 166 ? -7.326 -27.201 9.427 1.00 78.31 166 ARG A CA 1
ATOM 1242 C C . ARG A 1 166 ? -8.189 -26.058 8.907 1.00 78.31 166 ARG A C 1
ATOM 1244 O O . ARG A 1 166 ? -7.718 -24.928 8.847 1.00 78.31 166 ARG A O 1
ATOM 1251 N N . GLU A 1 167 ? -9.442 -26.332 8.561 1.00 81.50 167 GLU A N 1
ATOM 1252 C CA . GLU A 1 167 ? -10.375 -25.309 8.085 1.00 81.50 167 GLU A CA 1
ATOM 1253 C C . GLU A 1 167 ? -10.665 -24.259 9.160 1.00 81.50 167 GLU A C 1
ATOM 1255 O O . GLU A 1 167 ? -10.610 -23.064 8.872 1.00 81.50 167 GLU A O 1
ATOM 1260 N N . ALA A 1 168 ? -10.870 -24.679 10.412 1.00 82.25 168 ALA A N 1
ATOM 1261 C CA . ALA A 1 168 ? -11.049 -23.759 11.532 1.00 82.25 168 ALA A CA 1
ATOM 1262 C C . ALA A 1 168 ? -9.808 -22.875 11.769 1.00 82.25 168 ALA A C 1
ATOM 1264 O O . ALA A 1 168 ? -9.945 -21.673 11.986 1.00 82.25 168 ALA A O 1
ATOM 1265 N N . MET A 1 169 ? -8.598 -23.441 11.663 1.00 80.94 169 MET A N 1
ATOM 1266 C CA . MET A 1 169 ? -7.333 -22.704 11.794 1.00 80.94 169 MET A CA 1
ATOM 1267 C C . MET A 1 169 ? -7.095 -21.724 10.632 1.00 80.94 169 MET A C 1
ATOM 1269 O O . MET A 1 169 ? -6.589 -20.616 10.824 1.00 80.94 169 MET A O 1
ATOM 1273 N N . ILE A 1 170 ? -7.471 -22.104 9.408 1.00 83.00 170 ILE A N 1
ATOM 1274 C CA . ILE A 1 170 ? -7.427 -21.209 8.247 1.00 83.00 170 ILE A CA 1
ATOM 1275 C C . ILE A 1 170 ? -8.440 -20.072 8.428 1.00 83.00 170 ILE A C 1
ATOM 1277 O O . ILE A 1 170 ? -8.107 -18.916 8.192 1.00 83.00 170 ILE A O 1
ATOM 1281 N N . ALA A 1 171 ? -9.655 -20.364 8.895 1.00 83.19 171 ALA A N 1
ATOM 1282 C CA . ALA A 1 171 ? -10.666 -19.340 9.139 1.00 83.19 171 ALA A CA 1
ATOM 1283 C C . ALA A 1 171 ? -10.229 -18.348 10.230 1.00 83.19 171 ALA A C 1
ATOM 1285 O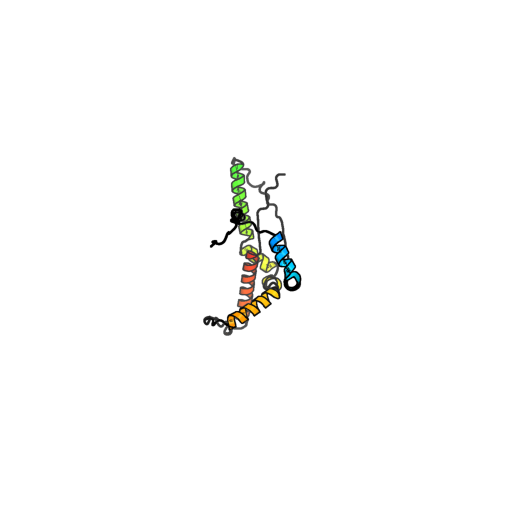 O . ALA A 1 171 ? -10.319 -17.136 10.028 1.00 83.19 171 ALA A O 1
ATOM 1286 N N . SER A 1 172 ? -9.683 -18.836 11.351 1.00 85.62 172 SER A N 1
ATOM 1287 C CA . SER A 1 172 ? -9.185 -17.964 12.419 1.00 85.62 172 SER A CA 1
ATOM 1288 C C . SER A 1 172 ? -7.995 -17.121 11.956 1.00 85.62 172 SER A C 1
ATOM 1290 O O . SER A 1 172 ? -7.984 -15.914 12.17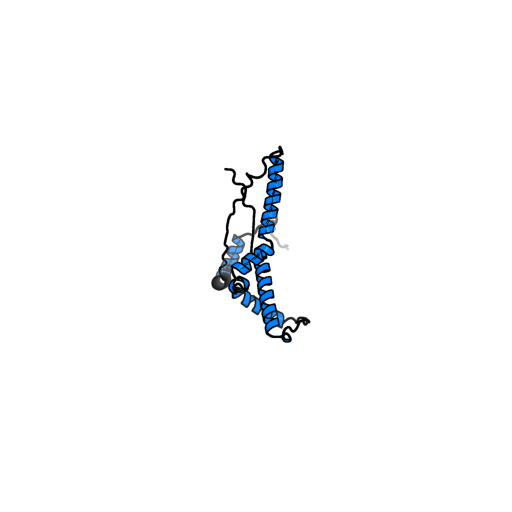0 1.00 85.62 172 SER A O 1
ATOM 1292 N N . SER A 1 173 ? -7.036 -17.715 11.236 1.00 88.06 173 SER A N 1
ATOM 1293 C CA . SER A 1 173 ? -5.873 -16.976 10.723 1.00 88.06 173 SER A CA 1
ATOM 1294 C C . SER A 1 173 ? -6.240 -15.921 9.678 1.00 88.06 173 SER A C 1
ATOM 1296 O O . SER A 1 173 ? -5.665 -14.833 9.686 1.00 88.06 173 SER A O 1
ATOM 1298 N N . ARG A 1 174 ? -7.220 -16.191 8.802 1.00 89.50 174 ARG A N 1
ATOM 1299 C CA . ARG A 1 174 ? -7.724 -15.194 7.840 1.00 89.50 174 ARG A CA 1
ATOM 1300 C C . ARG A 1 174 ? -8.369 -14.014 8.555 1.00 89.50 174 ARG A C 1
ATOM 1302 O O . ARG A 1 174 ? -8.113 -12.872 8.179 1.00 89.50 174 ARG A O 1
ATOM 1309 N N . ARG A 1 175 ? -9.148 -14.281 9.606 1.00 91.75 175 ARG A N 1
ATOM 1310 C CA . ARG A 1 175 ? -9.753 -13.243 10.445 1.00 91.75 175 ARG A CA 1
ATOM 1311 C C . ARG A 1 175 ? -8.696 -12.397 11.153 1.00 91.75 175 ARG A C 1
ATOM 1313 O O . ARG A 1 175 ? -8.745 -11.174 11.063 1.00 91.75 175 ARG A O 1
ATOM 1320 N N . ASP A 1 176 ? -7.714 -13.028 11.788 1.00 91.12 176 ASP A N 1
ATOM 1321 C CA . ASP A 1 176 ? -6.631 -12.320 12.480 1.00 91.12 176 ASP A CA 1
ATOM 1322 C C . ASP A 1 176 ? -5.805 -11.466 11.505 1.00 91.12 176 ASP A C 1
ATOM 1324 O O . ASP A 1 176 ? -5.489 -10.308 11.785 1.00 91.12 176 ASP A O 1
ATOM 1328 N N . TYR A 1 177 ? -5.527 -11.994 10.310 1.00 91.38 177 TYR A N 1
ATOM 1329 C CA . TYR A 1 177 ? -4.867 -11.244 9.245 1.00 91.38 177 TYR A CA 1
ATOM 1330 C C . TYR A 1 177 ? -5.696 -10.036 8.787 1.00 91.38 177 TYR A C 1
ATOM 1332 O O . TYR A 1 177 ? -5.149 -8.943 8.644 1.00 91.38 177 TYR A O 1
ATOM 1340 N N . ALA A 1 178 ? -7.012 -10.196 8.609 1.00 92.31 178 ALA A N 1
ATOM 1341 C CA . ALA A 1 178 ? -7.908 -9.101 8.240 1.00 92.31 178 ALA A CA 1
ATOM 1342 C C . ALA A 1 178 ? -7.906 -7.976 9.290 1.00 92.31 178 ALA A C 1
ATOM 1344 O O . ALA A 1 178 ? -7.877 -6.799 8.935 1.00 92.31 178 ALA A O 1
ATOM 1345 N N . ILE A 1 179 ? -7.883 -8.334 10.577 1.00 93.00 179 ILE A N 1
ATOM 1346 C CA . ILE A 1 179 ? -7.835 -7.392 11.704 1.00 93.00 179 ILE A CA 1
ATOM 1347 C C . ILE A 1 179 ? -6.533 -6.592 11.709 1.00 93.00 179 ILE A C 1
ATOM 1349 O O . ILE A 1 179 ? -6.553 -5.372 11.883 1.00 93.00 179 ILE A O 1
ATOM 1353 N N . LEU A 1 180 ? -5.398 -7.268 11.524 1.00 92.38 180 LEU A N 1
ATOM 1354 C CA . LEU A 1 180 ? -4.088 -6.617 11.458 1.00 92.38 180 LEU A CA 1
ATOM 1355 C C . LEU A 1 180 ? -3.978 -5.716 10.230 1.00 92.38 180 LEU A C 1
ATOM 1357 O O . LEU A 1 180 ? -3.455 -4.606 10.310 1.00 92.38 180 LEU A O 1
ATOM 1361 N N . LYS A 1 181 ? -4.497 -6.181 9.094 1.00 91.75 181 LYS A N 1
ATOM 1362 C CA . LYS A 1 181 ? -4.520 -5.402 7.865 1.00 91.75 181 LYS A CA 1
ATOM 1363 C C . LYS A 1 181 ? -5.342 -4.128 8.020 1.00 91.75 181 LYS A C 1
ATOM 1365 O O . LYS A 1 181 ? -4.853 -3.057 7.680 1.00 91.75 181 LYS A O 1
ATOM 1370 N N . LEU A 1 182 ? -6.552 -4.241 8.569 1.00 91.75 182 LEU A N 1
ATOM 1371 C CA . LEU A 1 182 ? -7.426 -3.093 8.781 1.00 91.75 182 LEU A CA 1
ATOM 1372 C C . LEU A 1 182 ? -6.772 -2.053 9.696 1.00 91.75 182 LEU A C 1
ATOM 1374 O O . LEU A 1 182 ? -6.811 -0.874 9.376 1.00 91.75 182 LEU A O 1
ATOM 1378 N N . GLN A 1 183 ? -6.131 -2.480 10.788 1.00 91.00 183 GLN A N 1
ATOM 1379 C CA . GLN A 1 183 ? -5.402 -1.562 11.672 1.00 91.00 183 GLN A CA 1
ATOM 1380 C C . GLN A 1 183 ? -4.312 -0.796 10.918 1.00 91.00 183 GLN A C 1
ATOM 1382 O O . GLN A 1 183 ? -4.268 0.422 10.994 1.00 91.00 183 GLN A O 1
ATOM 1387 N N . ASN A 1 184 ? -3.497 -1.486 10.118 1.00 89.31 184 ASN A N 1
ATOM 1388 C CA . ASN A 1 184 ? -2.409 -0.845 9.374 1.00 89.31 184 ASN A CA 1
ATOM 1389 C C . ASN A 1 184 ? -2.883 0.107 8.259 1.00 89.31 184 ASN A C 1
ATOM 1391 O O . ASN A 1 184 ? -2.127 0.986 7.851 1.00 89.31 184 ASN A O 1
ATOM 1395 N N . GLU A 1 185 ? -4.093 -0.085 7.727 1.00 88.50 185 GLU A N 1
ATOM 1396 C CA . GLU A 1 185 ? -4.639 0.738 6.636 1.00 88.50 185 GLU A CA 1
ATOM 1397 C C . GLU A 1 185 ? -5.548 1.878 7.125 1.00 88.50 185 GLU A C 1
ATOM 1399 O O . GLU A 1 185 ? -5.825 2.808 6.365 1.00 88.50 185 GLU A O 1
ATOM 1404 N N . VAL A 1 186 ? -5.996 1.852 8.385 1.00 89.62 186 VAL A N 1
ATOM 1405 C CA . VAL A 1 186 ? -6.819 2.915 8.971 1.00 89.62 186 VAL A CA 1
ATOM 1406 C C . VAL A 1 186 ? -5.930 4.018 9.532 1.00 89.62 186 VAL A C 1
ATOM 1408 O O . VAL A 1 186 ? -5.113 3.803 10.421 1.00 89.62 186 VAL A O 1
ATOM 1411 N N . GLN A 1 187 ? -6.149 5.237 9.046 1.00 88.12 187 GLN A N 1
ATOM 1412 C CA . GLN A 1 187 ? -5.502 6.438 9.562 1.00 88.12 187 GLN A CA 1
ATOM 1413 C C . GLN A 1 187 ? -6.552 7.319 10.233 1.00 88.12 187 GLN A C 1
ATOM 1415 O O . GLN A 1 187 ? -7.567 7.667 9.625 1.00 88.12 187 GLN A O 1
ATOM 1420 N N . ALA A 1 188 ? -6.306 7.675 11.490 1.00 85.06 188 ALA A N 1
ATOM 1421 C CA . ALA A 1 188 ? -7.132 8.595 12.253 1.00 85.06 188 ALA A CA 1
ATOM 1422 C C . ALA A 1 188 ? -6.260 9.763 12.713 1.00 85.06 188 ALA A C 1
ATOM 1424 O O . ALA A 1 188 ? -5.288 9.577 13.441 1.00 85.06 188 ALA A O 1
ATOM 1425 N N . GLU A 1 189 ? -6.610 10.970 12.279 1.00 83.75 189 GLU A N 1
ATOM 1426 C CA . GLU A 1 189 ? -5.893 12.188 12.634 1.00 83.75 189 GLU A CA 1
ATOM 1427 C C . GLU A 1 189 ? -6.866 13.244 13.155 1.00 83.75 189 GLU A C 1
ATOM 1429 O O . GLU A 1 189 ? -8.022 13.346 12.732 1.00 83.75 189 GLU A O 1
ATOM 1434 N N . ARG A 1 190 ? -6.376 14.060 14.087 1.00 81.50 190 ARG A N 1
ATOM 1435 C CA . ARG A 1 190 ? -7.094 15.214 14.611 1.00 81.50 190 ARG A CA 1
ATOM 1436 C C . ARG A 1 190 ? -7.122 16.339 13.573 1.00 81.50 190 ARG A C 1
ATOM 1438 O O . ARG A 1 190 ? -6.114 16.992 13.324 1.00 81.50 190 ARG A O 1
ATOM 1445 N N . VAL A 1 191 ? -8.303 16.645 13.042 1.00 79.00 191 VAL A N 1
ATOM 1446 C CA . VAL A 1 191 ? -8.484 17.742 12.079 1.00 79.00 191 VAL A CA 1
ATOM 1447 C C . VAL A 1 191 ? -8.832 19.049 12.806 1.00 79.00 191 VAL A C 1
ATOM 1449 O O . VAL A 1 191 ? -10.000 19.337 13.041 1.00 79.00 191 VAL A O 1
ATOM 1452 N N . GLY A 1 192 ? -7.814 19.854 13.141 1.00 70.88 192 GLY A N 1
ATOM 1453 C CA . GLY A 1 192 ? -7.959 21.256 13.579 1.00 70.88 192 GLY A CA 1
ATOM 1454 C C . GLY A 1 192 ? -8.850 21.513 14.811 1.00 70.88 192 GLY A C 1
ATOM 1455 O O . GLY A 1 192 ? -9.230 20.607 15.544 1.00 70.88 192 GLY A O 1
ATOM 1456 N N . ARG A 1 193 ? -9.133 22.787 15.110 1.00 66.69 193 ARG A N 1
ATOM 1457 C CA . ARG A 1 193 ? -10.237 23.215 15.994 1.00 66.69 193 ARG A CA 1
ATOM 1458 C C . ARG A 1 193 ? -11.162 24.071 15.139 1.00 66.69 193 ARG A C 1
ATOM 1460 O O . ARG A 1 193 ? -10.671 24.973 14.463 1.00 66.69 193 ARG A O 1
ATOM 1467 N N . SER A 1 194 ? -12.465 23.799 15.140 1.00 59.75 194 SER A N 1
ATOM 1468 C CA . SER A 1 194 ? -13.419 24.757 14.584 1.00 59.75 194 SER A CA 1
ATOM 1469 C C . SER A 1 194 ? -13.565 25.895 15.587 1.00 59.75 194 SER A C 1
ATOM 1471 O O . SER A 1 194 ? -14.192 25.724 16.630 1.00 59.75 194 SER A O 1
ATOM 1473 N N . TYR A 1 195 ? -12.948 27.036 15.293 1.00 46.59 195 TYR A N 1
ATOM 1474 C CA . TYR A 1 195 ? -13.313 28.295 15.928 1.00 46.59 195 TYR A CA 1
ATOM 1475 C C . TYR A 1 195 ? -14.554 28.794 15.191 1.00 46.59 195 TYR A C 1
ATOM 1477 O O . TYR A 1 195 ? -14.443 29.363 14.106 1.00 46.59 195 TYR A O 1
ATOM 1485 N N . VAL A 1 196 ? -15.724 28.470 15.728 1.00 48.84 196 VAL A N 1
ATOM 1486 C CA . VAL A 1 196 ? -16.982 29.145 15.398 1.00 48.84 196 VAL A CA 1
ATOM 1487 C C . VAL A 1 196 ? -17.443 29.905 16.622 1.00 48.84 196 VAL A C 1
ATOM 1489 O O . VAL A 1 196 ? -17.293 29.349 17.733 1.00 48.84 196 VAL A O 1
#

Sequence (196 aa):
MNYANFPLDKRKPLPSSDAVSAEDFIDVERLLSMAARQAKVVAVCAAIGLFLGVLYLQTTPPTYMATSRVLIDEGLNKVVDEVSAASVSMQTDSAILSQIEILHSARLAAVVVDKQKLDQNDAFLYPPTSAASKAAGFVRGVIRYFRPSPAVVGTTDVTQLDAATREAMIASSRRDYAILKLQNEVQAERVGRSYV

Secondary structure (DSSP, 8-state):
------------PPPPS--SS--S---HHHHHHHHHHTHHHHHHHHHHHHHHHHHHHHHSPPP-----------TTS--SS---HHHHHHHHHHHHHHHHHHHT-HHHHHHHHHHHTGGG-HHHHSPPPPHHHHHHHHHHHHHHHTSPPPP------GGGS-HHHHHHHHHHHHHHHHHHHHHHH-----------

Radius of gyration: 34.98 Å; chains: 1; bounding box: 101×72×84 Å

pLDDT: mean 75.32, std 14.25, range [46.59, 95.81]